Protein AF-A0A2K3LDW8-F1 (afdb_monomer_lite)

pLDDT: mean 94.79, std 2.57, range [76.94, 98.31]

InterPro domains:
  IPR006598 Glycosyl transferase CAP10 domain [PF05686] (1-187)
  IPR006598 Glycosyl transferase CAP10 domain [SM00672] (50-187)
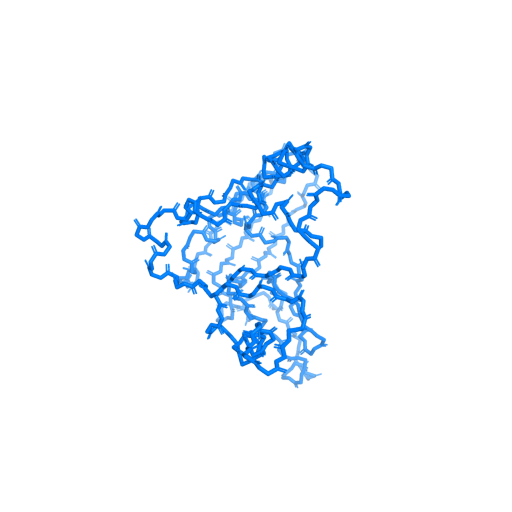  IPR051091 Protein O-Glucosyltransferase/Glycosyltransferase 90 [PTHR12203] (3-187)

Sequence (187 aa):
MVESGKNISQLRIVIKQGKTYVETYGDSFQTRDLFTVWGIVQLLRLYPGRVPDLELLFETGDKTVLDKQKFQAVTPPPIFSYCGQNNALDIVFPDWSFWGWAETGIKPWEKVLKDIQEGNKKIKWKDRVPYAFWKGNTHVSSTRYKLRMCNATDQHDWNARIYSLHWDKEIEQGFKNTKLEDQCTHR

Secondary structure (DSSP, 8-state):
--GGGTTT-SEEEEEETTEEEEEE-S--STTHHHHHHHHHHHHHHHSTTTSPSEEEEEE-SSS---BGGGGSSSPPP-EEES---TTB--EE---GGGT-BGGGTBPPHHHHHHHHHHHHHSS-GGGSBSSEEEEEETTS-HHHHHHGGGB--SS---SEEEEEE-HHHHHHHTTTT--GGG-TTB-

Structure (mmCIF, N/CA/C/O backbone):
data_AF-A0A2K3LDW8-F1
#
_entry.id   AF-A0A2K3LDW8-F1
#
loop_
_atom_site.group_PDB
_atom_site.id
_atom_site.type_symbol
_atom_site.label_atom_id
_atom_site.label_alt_id
_atom_site.label_comp_id
_atom_site.label_asym_id
_atom_site.label_entity_id
_atom_site.label_seq_id
_atom_site.pdbx_PDB_ins_code
_atom_site.Cartn_x
_atom_site.Cartn_y
_atom_site.Cartn_z
_atom_site.occupancy
_atom_site.B_iso_or_equiv
_atom_site.auth_seq_id
_atom_site.auth_comp_id
_atom_site.auth_asym_id
_atom_site.auth_atom_id
_atom_site.pdbx_PDB_model_num
ATOM 1 N N . MET A 1 1 ? -11.295 -5.029 26.029 1.00 76.94 1 MET A N 1
ATOM 2 C CA . MET A 1 1 ? -10.706 -5.616 24.807 1.00 76.94 1 MET A CA 1
ATOM 3 C C . MET A 1 1 ? -10.342 -4.541 23.795 1.00 76.94 1 MET A C 1
ATOM 5 O O . MET A 1 1 ? -9.203 -4.529 23.362 1.00 76.94 1 MET A O 1
ATOM 9 N N . VAL A 1 2 ? -11.249 -3.622 23.437 1.00 85.62 2 VAL A N 1
ATOM 10 C CA . VAL A 1 2 ? -10.887 -2.533 22.511 1.00 85.62 2 VAL A CA 1
ATOM 11 C C . VAL A 1 2 ? -10.011 -1.480 23.196 1.00 85.62 2 VAL A C 1
ATOM 13 O O . VAL A 1 2 ? -8.918 -1.205 22.727 1.00 85.62 2 VAL A O 1
ATOM 16 N N . GLU A 1 3 ? -10.379 -1.021 24.394 1.00 88.88 3 GLU A N 1
ATOM 17 C CA . GLU A 1 3 ? -9.581 -0.029 25.143 1.00 88.88 3 GLU A CA 1
ATOM 18 C C . GLU A 1 3 ? -8.113 -0.448 25.392 1.00 88.88 3 GLU A C 1
ATOM 20 O O . GLU A 1 3 ? -7.219 0.394 25.404 1.00 88.88 3 GLU A O 1
ATOM 25 N N . SER A 1 4 ? -7.817 -1.751 25.507 1.00 91.06 4 SER A N 1
ATOM 26 C CA . SER A 1 4 ? -6.435 -2.249 25.641 1.00 91.06 4 SER A CA 1
ATOM 27 C C . SER A 1 4 ? -5.582 -2.069 24.379 1.00 91.06 4 SER A C 1
ATOM 29 O O . SER A 1 4 ? -4.362 -2.172 24.454 1.00 91.06 4 SER A O 1
ATOM 31 N N . GLY A 1 5 ? -6.201 -1.807 23.226 1.00 93.31 5 GLY A N 1
ATOM 32 C CA . GLY A 1 5 ? -5.524 -1.533 21.960 1.00 93.31 5 GLY A CA 1
ATOM 33 C C . GLY A 1 5 ? -5.190 -0.059 21.725 1.00 93.31 5 GLY A C 1
ATOM 34 O O . GLY A 1 5 ? -4.514 0.243 20.743 1.00 93.31 5 GLY A O 1
ATOM 35 N N . LYS A 1 6 ? -5.609 0.862 22.608 1.00 94.31 6 LYS A N 1
ATOM 36 C CA . LYS A 1 6 ? -5.386 2.310 22.439 1.00 94.31 6 LYS A CA 1
ATOM 37 C C . LYS A 1 6 ? -3.907 2.675 22.281 1.00 94.31 6 LYS A C 1
ATOM 39 O O . LYS A 1 6 ? -3.565 3.454 21.408 1.00 94.31 6 LYS A O 1
ATOM 44 N N . ASN A 1 7 ? -3.025 2.055 23.064 1.00 92.88 7 ASN A N 1
ATOM 45 C CA . ASN A 1 7 ? -1.579 2.315 23.004 1.00 92.88 7 ASN A CA 1
ATOM 46 C C . ASN A 1 7 ? -0.856 1.567 21.864 1.00 92.88 7 ASN A C 1
ATOM 48 O O . ASN A 1 7 ? 0.366 1.638 21.770 1.00 92.88 7 ASN A O 1
ATOM 52 N N . ILE A 1 8 ? -1.586 0.788 21.062 1.00 94.00 8 ILE A N 1
ATOM 53 C CA . ILE A 1 8 ? -1.052 -0.069 19.990 1.00 94.00 8 ILE A CA 1
ATOM 54 C C . ILE A 1 8 ? -1.553 0.394 18.612 1.00 94.00 8 ILE A C 1
ATOM 56 O O . ILE A 1 8 ? -0.984 0.014 17.598 1.00 94.00 8 ILE A O 1
ATOM 60 N N . SER A 1 9 ? -2.613 1.202 18.576 1.00 96.00 9 SER A N 1
ATOM 61 C CA . SER A 1 9 ? -3.236 1.710 17.355 1.00 96.00 9 SER A CA 1
ATOM 62 C C . SER A 1 9 ? -3.012 3.208 17.212 1.00 96.00 9 SER A C 1
ATOM 64 O O . SER A 1 9 ? -2.842 3.923 18.197 1.00 96.00 9 SER A O 1
ATOM 66 N N . GLN A 1 10 ? -3.063 3.688 15.976 1.00 96.38 10 GLN A N 1
ATOM 67 C CA . GLN A 1 10 ? -2.973 5.110 15.646 1.00 96.38 10 GLN A CA 1
ATOM 68 C C . GLN A 1 10 ? -4.349 5.743 15.432 1.00 96.38 10 GLN A C 1
ATOM 70 O O . GLN A 1 10 ? -4.493 6.957 15.552 1.00 96.38 10 GLN A O 1
ATOM 75 N N . LEU A 1 11 ? -5.371 4.938 15.135 1.00 96.06 11 LEU A N 1
ATOM 76 C CA . LEU A 1 11 ? -6.679 5.429 14.717 1.00 96.06 11 LEU A CA 1
ATOM 77 C C . LEU A 1 11 ? -7.801 4.541 15.270 1.00 96.06 11 LEU A C 1
ATOM 79 O O . LEU A 1 11 ? -7.802 3.332 15.051 1.00 96.06 11 LEU A O 1
ATOM 83 N N . ARG A 1 12 ? -8.791 5.139 15.938 1.00 97.38 12 ARG A N 1
ATOM 84 C CA . ARG A 1 12 ? -10.053 4.490 16.322 1.00 97.38 12 ARG A CA 1
ATOM 85 C C . ARG A 1 12 ? -11.176 5.003 15.438 1.00 97.38 12 ARG A C 1
ATOM 87 O O . ARG A 1 12 ? -11.377 6.208 15.307 1.00 97.38 12 ARG A O 1
ATOM 94 N N . ILE A 1 13 ? -11.935 4.079 14.864 1.00 97.56 13 ILE A N 1
ATOM 95 C CA . ILE A 1 13 ? -13.119 4.369 14.060 1.00 97.56 13 ILE A CA 1
ATOM 96 C C . ILE A 1 13 ? -14.327 3.714 14.722 1.00 97.56 13 ILE A C 1
ATOM 98 O O . ILE A 1 13 ? -14.351 2.504 14.927 1.00 97.56 13 ILE A O 1
ATOM 102 N N . VAL A 1 14 ? -15.351 4.510 15.015 1.00 97.88 14 VAL A N 1
ATOM 103 C CA . VAL A 1 14 ? -16.644 4.031 15.511 1.00 97.88 14 VAL A CA 1
ATOM 104 C C . VAL A 1 14 ? -17.687 4.270 14.432 1.00 97.88 14 VAL A C 1
ATOM 106 O O . VAL A 1 14 ? -17.861 5.395 13.969 1.00 97.88 14 VAL A O 1
ATOM 109 N N . ILE A 1 15 ? -18.410 3.226 14.048 1.00 98.12 15 ILE A N 1
ATOM 110 C CA . ILE A 1 15 ? -19.611 3.334 13.226 1.00 98.12 15 ILE A CA 1
ATOM 111 C C . ILE A 1 15 ? -20.804 3.130 14.147 1.00 98.12 15 ILE A C 1
ATOM 113 O O . ILE A 1 15 ? -20.902 2.111 14.826 1.00 98.12 15 ILE A O 1
ATOM 117 N N . LYS A 1 16 ? -21.709 4.106 14.174 1.00 97.81 16 LYS A N 1
ATOM 118 C CA . LYS A 1 16 ? -22.936 4.045 14.967 1.00 97.81 16 LYS A CA 1
ATOM 119 C C . LYS A 1 16 ? -24.094 4.615 14.170 1.00 97.81 16 LYS A C 1
ATOM 121 O O . LYS A 1 16 ? -24.039 5.769 13.744 1.00 97.81 16 LYS A O 1
ATOM 126 N N . GLN A 1 17 ? -25.132 3.813 13.958 1.00 96.06 17 GLN A N 1
ATOM 127 C CA . GLN A 1 17 ? -26.330 4.177 13.198 1.00 96.06 17 GLN A CA 1
ATOM 128 C C . GLN A 1 17 ? -25.987 4.767 11.817 1.00 96.06 17 GLN A C 1
ATOM 130 O O . GLN A 1 17 ? -26.522 5.797 11.404 1.00 96.06 17 GLN A O 1
ATOM 135 N N . GLY A 1 18 ? -25.034 4.139 11.119 1.00 95.44 18 GLY A N 1
ATOM 136 C CA . GLY A 1 18 ? -24.580 4.564 9.791 1.00 95.44 18 GLY A CA 1
ATOM 137 C C . GLY A 1 18 ? -23.738 5.847 9.760 1.00 95.44 18 GLY A C 1
ATOM 138 O O . GLY A 1 18 ? -23.483 6.370 8.677 1.00 95.44 18 GLY A O 1
ATOM 139 N N . LYS A 1 19 ? -23.301 6.365 10.915 1.00 96.50 19 LYS A N 1
ATOM 140 C CA . LYS A 1 19 ? -22.390 7.514 11.018 1.00 96.50 19 LYS A CA 1
ATOM 141 C C . LYS A 1 19 ? -21.016 7.066 11.500 1.00 96.50 19 LYS A C 1
ATOM 143 O O . LYS A 1 19 ? -20.930 6.285 12.444 1.00 96.50 19 LYS A O 1
ATOM 148 N N . THR A 1 20 ? -19.967 7.597 10.879 1.00 97.00 20 THR A N 1
ATOM 149 C CA . THR A 1 20 ? -18.574 7.356 11.277 1.00 97.00 20 THR A CA 1
ATOM 150 C C . THR A 1 20 ? -18.080 8.455 12.207 1.00 97.00 20 THR A C 1
ATOM 152 O O 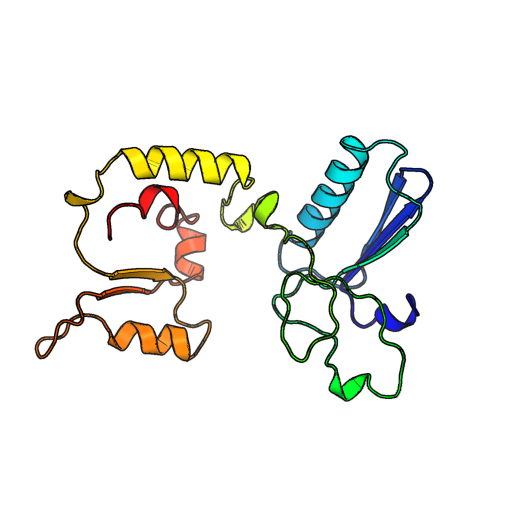. THR A 1 20 ? -18.247 9.638 11.915 1.00 97.00 20 THR A O 1
ATOM 155 N N . TYR A 1 21 ? -17.413 8.055 13.281 1.00 97.94 21 TYR A N 1
ATOM 156 C CA . TYR A 1 21 ? -16.686 8.905 14.213 1.00 97.94 21 TYR A CA 1
ATOM 157 C C . TYR A 1 21 ? -15.239 8.430 14.254 1.00 97.94 21 TYR A C 1
ATOM 159 O O . TYR A 1 21 ? -14.982 7.227 14.184 1.00 97.94 21 TYR A O 1
ATOM 167 N N . VAL A 1 22 ? -14.303 9.367 14.338 1.00 97.56 22 VAL A N 1
ATOM 168 C CA . VAL A 1 22 ? -12.871 9.082 14.254 1.00 97.56 22 VAL A CA 1
ATOM 169 C C . VAL A 1 22 ? -12.168 9.752 15.424 1.00 97.56 22 VAL A C 1
ATOM 171 O O . VAL A 1 22 ? -12.403 10.929 15.691 1.00 97.56 22 VAL A O 1
ATOM 174 N N . GLU A 1 23 ? -11.315 9.001 16.109 1.00 96.88 23 GLU A N 1
ATOM 175 C CA . GLU A 1 23 ? -10.409 9.495 17.142 1.00 96.88 23 GLU A CA 1
ATOM 176 C C . GLU A 1 23 ? -8.980 9.080 16.770 1.00 96.88 23 GLU A C 1
ATOM 178 O O . GLU A 1 23 ? -8.720 7.910 16.482 1.00 96.88 23 GLU A O 1
ATOM 183 N N . THR A 1 24 ? -8.054 10.037 16.755 1.00 96.25 24 THR A N 1
ATOM 184 C CA . THR A 1 24 ? -6.642 9.796 16.433 1.00 96.25 24 THR A CA 1
ATOM 185 C C . THR A 1 24 ? -5.845 9.601 17.721 1.00 96.25 24 THR A C 1
ATOM 187 O O . THR A 1 24 ? -5.913 10.429 18.630 1.00 96.25 24 THR A O 1
ATOM 190 N N . TYR A 1 25 ? -5.088 8.508 17.800 1.00 95.25 25 TYR A N 1
ATOM 191 C CA . TYR A 1 25 ? -4.234 8.143 18.938 1.00 95.25 25 TYR A CA 1
ATOM 192 C C . TYR A 1 25 ? -2.753 8.413 18.707 1.00 95.25 25 TYR A C 1
ATOM 194 O O . TYR A 1 25 ? -2.017 8.618 19.670 1.00 95.25 25 TYR A O 1
ATOM 202 N N . GLY A 1 26 ? -2.324 8.462 17.451 1.00 93.50 26 GLY A N 1
ATOM 203 C CA . GLY A 1 26 ? -0.960 8.800 17.080 1.00 93.50 26 GLY A CA 1
ATOM 204 C C . GLY A 1 26 ? -0.871 9.202 15.618 1.00 93.50 26 GLY A C 1
ATOM 205 O O . GLY A 1 26 ? -1.812 9.000 14.849 1.00 93.50 26 GLY A O 1
ATOM 206 N N . ASP A 1 27 ? 0.270 9.768 15.242 1.00 94.12 27 ASP A N 1
ATOM 207 C CA . ASP A 1 27 ? 0.495 10.234 13.879 1.00 94.12 27 ASP A CA 1
ATOM 208 C C . ASP A 1 27 ? 0.584 9.057 12.910 1.00 94.12 27 ASP A C 1
ATOM 210 O O . ASP A 1 27 ? 1.324 8.098 13.147 1.00 94.12 27 ASP A O 1
ATOM 214 N N . SER A 1 28 ? -0.141 9.154 11.798 1.00 94.62 28 SER A N 1
ATOM 215 C CA . SER A 1 28 ? 0.001 8.248 10.665 1.00 94.62 28 SER A CA 1
ATOM 216 C C . SER A 1 28 ? 1.173 8.671 9.783 1.00 94.62 28 SER A C 1
ATOM 218 O O . SER A 1 28 ? 1.520 9.851 9.687 1.00 94.62 28 SER A O 1
ATOM 220 N N . PHE A 1 29 ? 1.797 7.709 9.102 1.00 93.81 29 PHE A N 1
ATOM 221 C CA . PHE A 1 29 ? 2.754 8.059 8.062 1.00 93.81 29 PHE A CA 1
ATOM 222 C C . PHE A 1 29 ? 1.994 8.672 6.889 1.00 93.81 29 PHE A C 1
ATOM 224 O O . PHE A 1 29 ? 1.275 7.953 6.202 1.00 93.81 29 PHE A O 1
ATOM 231 N N . GLN A 1 30 ? 2.202 9.965 6.620 1.00 94.12 30 GLN A N 1
ATOM 232 C CA . GLN A 1 30 ? 1.518 10.662 5.523 1.00 94.12 30 GLN A CA 1
ATOM 233 C C . GLN A 1 30 ? -0.020 10.544 5.658 1.00 94.12 30 GLN A C 1
ATOM 235 O O . GLN A 1 30 ? -0.530 10.418 6.765 1.00 94.12 30 GLN A O 1
ATOM 240 N N . THR A 1 31 ? -0.779 10.605 4.563 1.00 94.50 31 THR A N 1
ATOM 241 C CA . THR A 1 31 ? -2.258 10.595 4.581 1.00 94.50 31 THR A CA 1
ATOM 242 C C . THR A 1 31 ? -2.904 9.199 4.625 1.00 94.50 31 THR A C 1
ATOM 244 O O . THR A 1 31 ? -4.043 9.017 4.181 1.00 94.50 31 THR A O 1
ATOM 247 N N . ARG A 1 32 ? -2.211 8.173 5.133 1.00 95.56 32 ARG A N 1
ATOM 248 C CA . ARG A 1 32 ? -2.721 6.784 5.118 1.00 95.56 32 ARG A CA 1
ATOM 249 C C . ARG A 1 32 ? -3.983 6.607 5.963 1.00 95.56 32 ARG A C 1
ATOM 251 O O . ARG A 1 32 ? -4.927 5.928 5.543 1.00 95.56 32 ARG A O 1
ATOM 258 N N . ASP A 1 33 ? -4.023 7.241 7.127 1.00 94.88 33 ASP A N 1
ATOM 259 C CA . ASP A 1 33 ? -5.198 7.301 7.995 1.00 94.88 33 ASP A CA 1
ATOM 260 C C . ASP A 1 33 ? -6.400 7.943 7.288 1.00 94.88 33 ASP A C 1
ATOM 262 O O . ASP A 1 33 ? -7.487 7.364 7.270 1.00 94.88 33 ASP A O 1
ATOM 266 N N . LEU A 1 34 ? -6.199 9.078 6.614 1.00 95.31 34 LEU A N 1
ATOM 267 C CA . LEU A 1 34 ? -7.235 9.786 5.869 1.00 95.31 34 LEU A CA 1
ATOM 268 C C . LEU A 1 34 ? -7.852 8.895 4.787 1.00 95.31 34 LEU A C 1
ATOM 270 O O . LEU A 1 34 ? -9.077 8.812 4.670 1.00 95.31 34 LEU A O 1
ATOM 274 N N . PHE A 1 35 ? -7.023 8.196 4.012 1.00 95.62 35 PHE A N 1
ATOM 275 C CA . PHE A 1 35 ? -7.505 7.263 2.994 1.00 95.62 35 PHE A CA 1
ATOM 276 C C . PHE A 1 35 ? -8.172 6.022 3.606 1.00 95.62 35 PHE A C 1
ATOM 278 O O . PHE A 1 35 ? -9.139 5.510 3.044 1.00 95.62 35 PHE A O 1
ATOM 285 N N . THR A 1 36 ? -7.753 5.578 4.789 1.00 95.56 36 THR A N 1
ATOM 286 C CA . THR A 1 36 ? -8.442 4.498 5.520 1.00 95.56 36 THR A CA 1
ATOM 287 C C . THR A 1 36 ? -9.847 4.919 5.927 1.00 95.56 36 THR A C 1
ATOM 289 O O . THR A 1 36 ? -10.818 4.217 5.632 1.00 95.56 36 THR A O 1
ATOM 292 N N . VAL A 1 37 ? -9.984 6.113 6.513 1.00 95.88 37 VAL A N 1
ATOM 293 C CA . VAL A 1 37 ? -11.288 6.709 6.834 1.00 95.88 37 VAL A CA 1
ATOM 294 C C . VAL A 1 37 ? -12.127 6.869 5.567 1.00 95.88 37 VAL A C 1
ATOM 296 O O . VAL A 1 37 ? -13.309 6.521 5.568 1.00 95.88 37 VAL A O 1
ATOM 299 N N . TRP A 1 38 ? -11.528 7.331 4.465 1.00 95.19 38 TRP A N 1
ATOM 300 C CA . TRP A 1 38 ? -12.217 7.448 3.182 1.00 95.19 38 TRP A CA 1
ATOM 301 C C . TRP A 1 38 ? -12.795 6.110 2.719 1.00 95.19 38 TRP A C 1
ATOM 303 O O . TRP A 1 38 ? -13.954 6.063 2.309 1.00 95.19 38 TRP A O 1
ATOM 313 N N . GLY A 1 39 ? -12.046 5.016 2.859 1.00 94.44 39 GLY A N 1
ATOM 314 C CA . GLY A 1 39 ? -12.528 3.672 2.553 1.00 94.44 39 GLY A CA 1
ATOM 315 C C . GLY A 1 39 ? -13.741 3.250 3.367 1.00 94.44 39 GLY A C 1
ATOM 316 O O . GLY A 1 39 ? -14.715 2.746 2.806 1.00 94.44 39 GLY A O 1
ATOM 317 N N . ILE A 1 40 ? -13.727 3.524 4.671 1.00 95.94 40 ILE A N 1
ATOM 318 C CA . ILE A 1 40 ? -14.879 3.263 5.541 1.00 95.94 40 ILE A CA 1
ATOM 319 C C . ILE A 1 40 ? -16.086 4.112 5.124 1.00 95.94 40 ILE A C 1
ATOM 321 O O . ILE A 1 40 ? -17.207 3.608 5.052 1.00 95.94 40 ILE A O 1
ATOM 325 N N . VAL A 1 41 ? -15.879 5.384 4.781 1.00 95.69 41 VAL A N 1
ATOM 326 C CA . VAL A 1 41 ? -16.959 6.254 4.289 1.00 95.69 41 VAL A CA 1
ATOM 327 C C . VAL A 1 41 ? -17.529 5.743 2.961 1.00 95.69 41 VAL A C 1
ATOM 329 O O . VAL A 1 41 ? -18.747 5.767 2.778 1.00 95.69 41 VAL A O 1
ATOM 332 N N . GLN A 1 42 ? -16.693 5.244 2.044 1.00 94.56 42 GLN A N 1
ATOM 333 C CA . GLN A 1 42 ? -17.170 4.614 0.807 1.00 94.56 42 GLN A CA 1
ATOM 334 C C . GLN A 1 42 ? -17.996 3.358 1.099 1.00 94.56 42 GLN A C 1
ATOM 336 O O . GLN A 1 42 ? -19.079 3.205 0.534 1.00 94.56 42 GLN A O 1
ATOM 341 N N . LEU A 1 43 ? -17.542 2.500 2.020 1.00 95.25 43 LEU A N 1
ATOM 342 C CA . LEU A 1 43 ? -18.279 1.306 2.440 1.00 95.25 43 LEU A CA 1
ATOM 343 C C . LEU A 1 43 ? -19.688 1.663 2.941 1.00 95.25 43 LEU A C 1
ATOM 345 O O . LEU A 1 43 ? -20.668 1.062 2.500 1.00 95.25 43 LEU A O 1
ATOM 349 N N . LEU A 1 44 ? -19.807 2.678 3.802 1.00 96.62 44 LEU A N 1
ATOM 350 C CA . LEU A 1 44 ? -21.102 3.138 4.315 1.00 96.62 44 LEU A CA 1
ATOM 351 C C . LEU A 1 44 ? -22.018 3.709 3.228 1.00 96.62 44 LEU A C 1
ATOM 353 O O . LEU A 1 44 ? -23.232 3.518 3.287 1.00 96.62 44 LEU A O 1
ATOM 357 N N . ARG A 1 45 ? -21.452 4.395 2.229 1.00 96.25 45 ARG A N 1
ATOM 358 C CA . ARG A 1 45 ? -22.208 4.941 1.091 1.00 96.25 45 ARG A CA 1
ATOM 359 C C . ARG A 1 45 ? -22.708 3.855 0.144 1.00 96.25 45 ARG A C 1
ATOM 361 O O . ARG A 1 45 ? -23.815 3.974 -0.369 1.00 96.25 45 ARG A O 1
ATOM 368 N N . LEU A 1 46 ? -21.903 2.820 -0.090 1.00 96.31 46 LEU A N 1
ATOM 369 C CA . LEU A 1 46 ? -22.262 1.698 -0.960 1.00 96.31 46 LEU A CA 1
ATOM 370 C C . LEU A 1 46 ? -23.295 0.769 -0.312 1.00 96.31 46 LEU A C 1
ATOM 372 O O . LEU A 1 46 ? -24.125 0.190 -1.011 1.00 96.31 46 LEU A O 1
ATOM 376 N N . TYR A 1 47 ? -23.270 0.647 1.017 1.00 96.81 47 TYR A N 1
ATOM 377 C CA . TYR A 1 47 ? -24.124 -0.275 1.767 1.00 96.81 47 TYR A CA 1
ATOM 378 C C . TYR A 1 47 ? -24.897 0.424 2.902 1.00 96.81 47 TYR A C 1
ATOM 380 O O . TYR A 1 47 ? -24.753 0.054 4.075 1.00 96.81 47 TYR A O 1
ATOM 388 N N . PRO A 1 48 ? -25.751 1.416 2.585 1.00 96.25 48 PRO A N 1
ATOM 389 C CA . PRO A 1 48 ? -26.463 2.192 3.594 1.00 96.25 48 PRO A CA 1
ATOM 390 C C . PRO A 1 48 ? -27.382 1.293 4.432 1.00 96.25 48 PRO A C 1
ATOM 392 O O . PRO A 1 48 ? -28.146 0.488 3.899 1.00 96.25 48 PRO A O 1
ATOM 395 N N . GLY A 1 49 ? -27.283 1.412 5.759 1.00 95.31 49 GLY A N 1
ATOM 396 C CA . GLY A 1 49 ? -28.075 0.634 6.721 1.00 95.31 49 GLY A CA 1
ATOM 397 C C . GLY A 1 49 ? -27.705 -0.850 6.837 1.00 95.31 49 GLY A C 1
ATOM 398 O O . GLY A 1 49 ? -28.329 -1.558 7.620 1.00 95.31 49 GLY A O 1
ATOM 399 N N . ARG A 1 50 ? -26.708 -1.334 6.081 1.00 97.19 50 ARG A N 1
ATOM 400 C CA . ARG A 1 50 ? -26.261 -2.740 6.124 1.00 97.19 50 ARG A CA 1
ATOM 401 C C . ARG A 1 50 ? -24.981 -2.951 6.926 1.00 97.19 50 ARG A C 1
ATOM 403 O O . ARG A 1 50 ? -24.685 -4.082 7.296 1.00 97.19 50 ARG A O 1
ATOM 410 N N . VAL A 1 51 ? -24.216 -1.889 7.165 1.00 96.94 51 VAL A N 1
ATOM 411 C CA . VAL A 1 51 ? -23.020 -1.944 8.008 1.00 96.94 51 VAL A CA 1
ATOM 412 C C . VAL A 1 51 ? -23.456 -1.807 9.469 1.00 96.94 51 VAL A C 1
ATOM 414 O O . VAL A 1 51 ? -24.103 -0.807 9.792 1.00 96.94 51 VAL A O 1
ATOM 417 N N . PRO A 1 52 ? -23.167 -2.797 10.332 1.00 97.44 52 PRO A N 1
ATOM 418 C CA . PRO A 1 52 ? -23.593 -2.764 11.724 1.00 97.44 52 PRO A CA 1
ATOM 419 C C . PRO A 1 52 ? -22.825 -1.713 12.527 1.00 97.44 52 PRO A C 1
ATOM 421 O O . PRO A 1 52 ? -21.787 -1.207 12.095 1.00 97.44 52 PRO A O 1
ATOM 424 N N . ASP A 1 53 ? -23.326 -1.432 13.727 1.00 97.75 53 ASP A N 1
ATOM 425 C CA . ASP A 1 53 ? -22.588 -0.653 14.713 1.00 97.75 53 ASP A CA 1
ATOM 426 C C . ASP A 1 53 ? -21.328 -1.425 15.116 1.00 97.75 53 ASP A C 1
ATOM 428 O O . ASP A 1 53 ? -21.395 -2.593 15.510 1.00 97.75 53 ASP A O 1
ATOM 432 N N . LEU A 1 54 ? -20.171 -0.788 14.968 1.00 95.44 54 LEU A N 1
ATOM 433 C CA . LEU A 1 54 ? -18.877 -1.430 15.155 1.00 95.44 54 LEU A CA 1
ATOM 434 C C . LEU A 1 54 ? -17.816 -0.426 15.589 1.00 95.44 54 LEU A C 1
ATOM 436 O O . LEU A 1 54 ? -17.915 0.774 15.337 1.00 95.44 54 LEU A O 1
ATOM 440 N N . GLU A 1 55 ? -16.784 -0.947 16.235 1.00 95.94 55 GLU A N 1
ATOM 441 C CA . GLU A 1 55 ? -15.629 -0.188 16.677 1.00 95.94 55 GLU A CA 1
ATOM 442 C C . GLU A 1 55 ? -14.360 -0.882 16.186 1.00 95.94 55 GLU A C 1
ATOM 444 O O . GLU A 1 55 ? -14.184 -2.085 16.383 1.00 95.94 55 GLU A O 1
ATOM 449 N N . LEU A 1 56 ? -13.502 -0.119 15.515 1.00 96.69 56 LEU A N 1
ATOM 450 C CA . LEU A 1 56 ? -12.309 -0.599 14.831 1.00 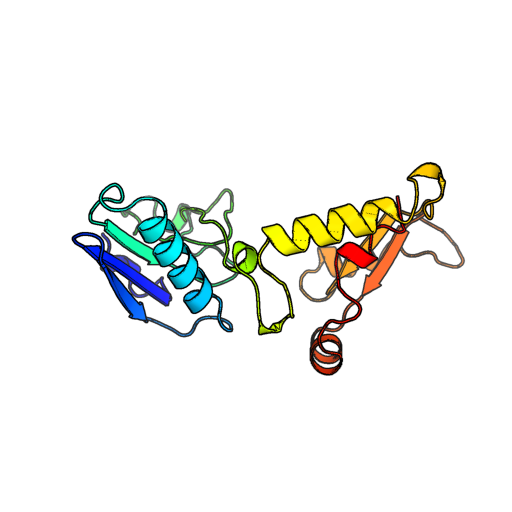96.69 56 LEU A CA 1
ATOM 451 C C . LEU A 1 56 ? -11.101 0.187 15.315 1.00 96.69 56 LEU A C 1
ATOM 453 O O . LEU A 1 56 ? -11.150 1.414 15.414 1.00 96.69 56 LEU A O 1
ATOM 457 N N . LEU A 1 57 ? -10.006 -0.520 15.552 1.00 97.75 57 LEU A N 1
ATOM 458 C CA . LEU A 1 57 ? -8.706 0.071 15.827 1.00 97.75 57 LEU A CA 1
ATOM 459 C C . LEU A 1 57 ? -7.782 -0.228 14.663 1.00 97.75 57 LEU A C 1
ATOM 461 O O . LEU A 1 57 ? -7.669 -1.382 14.266 1.00 97.75 57 LEU A O 1
ATOM 465 N N . PHE A 1 58 ? -7.117 0.791 14.141 1.00 97.56 58 PHE A N 1
ATOM 466 C CA . PHE A 1 58 ? -6.203 0.673 13.020 1.00 97.56 58 PHE A CA 1
ATOM 467 C C . PHE A 1 58 ? -4.783 1.020 13.440 1.00 97.56 58 PHE A C 1
ATOM 469 O O . PHE A 1 58 ? -4.538 2.046 14.082 1.00 97.56 58 PHE A O 1
ATOM 476 N N . GLU A 1 59 ? -3.855 0.175 13.016 1.00 96.94 59 GLU A N 1
ATOM 477 C CA . GLU A 1 59 ? -2.448 0.512 12.907 1.00 96.94 59 GLU A CA 1
ATOM 478 C C . GLU A 1 59 ? -2.118 0.803 11.442 1.00 96.94 59 GLU A C 1
ATOM 480 O O . GLU A 1 59 ? -2.399 -0.004 10.552 1.00 96.94 59 GLU A O 1
ATOM 485 N N . THR A 1 60 ? -1.550 1.984 11.187 1.00 96.00 60 THR A N 1
ATOM 486 C CA . THR A 1 60 ? -1.342 2.498 9.824 1.00 96.00 60 THR A CA 1
ATOM 487 C C . THR A 1 60 ? 0.111 2.387 9.332 1.00 96.00 60 THR A C 1
ATOM 489 O O . THR A 1 60 ? 0.472 2.851 8.241 1.00 96.00 60 THR A O 1
ATOM 492 N N . GLY A 1 61 ? 0.971 1.749 10.127 1.00 94.19 61 GLY A N 1
ATOM 493 C CA . GLY A 1 61 ? 2.337 1.406 9.766 1.00 94.19 61 GLY A CA 1
ATOM 494 C C . GLY A 1 61 ? 2.468 0.211 8.815 1.00 94.19 61 GLY A C 1
ATOM 495 O O . GLY A 1 61 ? 1.519 -0.497 8.482 1.00 94.19 61 GLY A O 1
ATOM 496 N N . ASP A 1 62 ? 3.707 -0.027 8.378 1.00 92.31 62 ASP A N 1
ATOM 497 C CA . ASP A 1 62 ? 4.047 -1.125 7.459 1.00 92.31 62 ASP A CA 1
ATOM 498 C C . ASP A 1 62 ? 4.160 -2.491 8.164 1.00 92.31 62 ASP A C 1
ATOM 500 O O . ASP A 1 62 ? 4.153 -3.535 7.508 1.00 92.31 62 ASP A O 1
ATOM 504 N N . LYS A 1 63 ? 4.346 -2.503 9.490 1.00 93.44 63 LYS A N 1
ATOM 505 C CA . LYS A 1 63 ? 4.621 -3.711 10.280 1.00 93.44 63 LYS A CA 1
ATOM 506 C C . LYS A 1 63 ? 3.421 -4.061 11.148 1.00 93.44 63 LYS A C 1
ATOM 508 O O . LYS A 1 63 ? 2.795 -3.184 11.721 1.00 93.44 63 LYS A O 1
ATOM 513 N N . THR A 1 64 ? 3.176 -5.355 11.310 1.00 95.81 64 THR A N 1
ATOM 514 C CA . THR A 1 64 ? 2.204 -5.871 12.282 1.00 95.81 64 THR A CA 1
ATOM 515 C C . THR A 1 64 ? 2.625 -5.572 13.718 1.00 95.81 64 THR A C 1
ATOM 517 O O . THR A 1 64 ? 3.824 -5.612 14.021 1.00 95.81 64 THR A O 1
ATOM 520 N N . VAL A 1 65 ? 1.653 -5.387 14.608 1.00 95.50 65 VAL A N 1
ATOM 521 C CA . VAL A 1 65 ? 1.881 -4.974 16.003 1.00 95.50 65 VAL A CA 1
ATOM 522 C C . VAL A 1 65 ? 1.518 -6.035 17.046 1.00 95.50 65 VAL A C 1
ATOM 524 O O . VAL A 1 65 ? 1.985 -5.946 18.184 1.00 95.50 65 VAL A O 1
ATOM 527 N N . LEU A 1 66 ? 0.767 -7.082 16.685 1.00 95.50 66 LEU A N 1
ATOM 528 C CA . LEU A 1 66 ? 0.326 -8.122 17.621 1.00 95.50 66 LEU A CA 1
ATOM 529 C C . LEU A 1 66 ? 1.071 -9.449 17.428 1.00 95.50 66 LEU A C 1
ATOM 531 O O . LEU A 1 66 ? 0.585 -10.357 16.761 1.00 95.50 66 LEU A O 1
ATOM 535 N N . ASP A 1 67 ? 2.242 -9.603 18.049 1.00 95.06 67 ASP A N 1
ATOM 536 C CA . ASP A 1 67 ? 2.999 -10.868 18.027 1.00 95.06 67 ASP A CA 1
ATOM 537 C C . ASP A 1 67 ? 2.274 -11.989 18.794 1.00 95.06 67 ASP A C 1
ATOM 539 O O . ASP A 1 67 ? 2.036 -11.869 19.999 1.00 95.06 67 ASP A O 1
ATOM 543 N N . LYS A 1 68 ? 1.997 -13.117 18.125 1.00 95.31 68 LYS A N 1
ATOM 544 C CA . LYS A 1 68 ? 1.332 -14.293 18.716 1.00 95.31 68 LYS A CA 1
ATOM 545 C C . LYS A 1 68 ? 1.958 -14.749 20.031 1.00 95.31 68 LYS A C 1
ATOM 547 O O . LYS A 1 68 ? 1.228 -15.137 20.938 1.00 95.31 68 LYS A O 1
ATOM 552 N N . GLN A 1 69 ? 3.284 -14.702 20.154 1.00 94.12 69 GLN A N 1
ATOM 553 C CA . GLN A 1 69 ? 3.986 -15.166 21.353 1.00 94.12 69 GLN A CA 1
ATOM 554 C C . GLN A 1 69 ? 3.687 -14.288 22.572 1.00 94.12 69 GLN A C 1
ATOM 556 O O . GLN A 1 69 ? 3.579 -14.794 23.686 1.00 94.12 69 GLN A O 1
ATOM 561 N N . LYS A 1 70 ? 3.490 -12.981 22.366 1.00 91.75 70 LYS A N 1
ATOM 562 C CA . LYS A 1 70 ? 3.200 -12.028 23.449 1.00 91.75 70 LYS A CA 1
ATOM 563 C C . LYS A 1 70 ? 1.757 -12.114 23.952 1.00 91.75 70 LYS A C 1
ATOM 565 O O . LYS A 1 70 ? 1.483 -11.682 25.066 1.00 91.75 70 LYS A O 1
ATOM 570 N N . PHE A 1 71 ? 0.854 -12.687 23.157 1.00 90.38 71 PHE A N 1
ATOM 571 C CA . PHE A 1 71 ? -0.582 -12.772 23.446 1.00 90.38 71 PHE A CA 1
ATOM 572 C C . PHE A 1 71 ? -1.071 -14.211 23.698 1.00 90.38 71 PHE A C 1
ATOM 574 O O . PHE A 1 71 ? -2.256 -14.495 23.569 1.00 90.38 71 PHE A O 1
ATOM 581 N N . GLN A 1 72 ? -0.191 -15.143 24.087 1.00 88.88 72 GLN A N 1
ATOM 582 C CA . GLN A 1 72 ? -0.594 -16.532 24.376 1.00 88.88 72 GLN A CA 1
ATOM 583 C C . GLN A 1 72 ? -1.512 -16.661 25.602 1.00 88.88 72 GLN A C 1
ATOM 585 O O . GLN A 1 72 ? -2.398 -17.511 25.621 1.00 88.88 72 GLN A O 1
ATOM 590 N N . ALA A 1 73 ? -1.297 -15.828 26.623 1.00 89.31 73 ALA A N 1
ATOM 591 C CA . ALA A 1 73 ? -2.017 -15.883 27.899 1.00 89.31 73 ALA A CA 1
ATOM 592 C C . ALA A 1 73 ? -2.995 -14.712 28.107 1.00 89.31 73 ALA A C 1
ATOM 594 O O . ALA A 1 73 ? -3.641 -14.622 29.148 1.00 89.31 73 ALA A O 1
ATOM 595 N N . VAL A 1 74 ? -3.088 -13.793 27.141 1.00 89.81 74 VAL A N 1
ATOM 596 C CA . VAL A 1 74 ? -3.903 -12.576 27.235 1.00 89.81 74 VAL A CA 1
ATOM 597 C C . VAL A 1 74 ? -4.672 -12.402 25.938 1.00 89.81 74 VAL A C 1
ATOM 599 O O . VAL A 1 74 ? -4.109 -12.549 24.858 1.00 89.81 74 VAL A O 1
ATOM 602 N N . THR A 1 75 ? -5.954 -12.055 26.029 1.00 91.25 75 THR A N 1
ATOM 603 C CA . THR A 1 75 ? -6.769 -11.793 24.842 1.00 91.25 75 THR A CA 1
ATOM 604 C C . THR A 1 75 ? -6.253 -10.553 24.099 1.00 91.25 75 THR A C 1
ATOM 606 O O . THR A 1 75 ? -6.227 -9.470 24.692 1.00 91.25 75 THR A O 1
ATOM 609 N N . PRO A 1 76 ? -5.853 -10.673 22.820 1.00 93.50 76 PRO A N 1
ATOM 610 C CA . PRO A 1 76 ? -5.363 -9.539 22.047 1.00 93.50 76 PRO A CA 1
ATOM 611 C C . PRO A 1 76 ? -6.496 -8.541 21.745 1.00 93.50 76 PRO A C 1
ATOM 613 O O . PRO A 1 76 ? -7.653 -8.949 21.589 1.00 93.50 76 PRO A O 1
ATOM 616 N N . PRO A 1 77 ? -6.198 -7.235 21.630 1.00 94.94 77 PRO A N 1
ATOM 617 C CA . PRO A 1 77 ? -7.142 -6.281 21.058 1.00 94.94 77 PRO A CA 1
ATOM 618 C C . PRO A 1 77 ? -7.341 -6.548 19.550 1.00 94.94 77 PRO A C 1
ATOM 620 O O . PRO A 1 77 ? -6.411 -7.012 18.891 1.00 94.94 77 PRO A O 1
ATOM 623 N N . PRO A 1 78 ? -8.518 -6.245 18.972 1.00 94.81 78 PRO A N 1
ATOM 624 C CA . PRO A 1 78 ? -8.770 -6.419 17.542 1.00 94.81 78 PRO A CA 1
ATOM 625 C C . PRO A 1 78 ? -8.156 -5.259 16.742 1.00 94.81 78 PRO A C 1
ATOM 627 O O . PRO A 1 78 ? -8.831 -4.271 16.454 1.00 94.81 78 PRO A O 1
ATOM 630 N N . ILE A 1 79 ? -6.864 -5.357 16.423 1.00 97.19 79 ILE A N 1
ATOM 631 C CA . ILE A 1 79 ? -6.156 -4.345 15.627 1.00 97.19 79 ILE A CA 1
ATOM 632 C C . ILE A 1 79 ? -6.201 -4.718 14.147 1.00 97.19 79 ILE A C 1
ATOM 634 O O . ILE A 1 79 ? -5.833 -5.832 13.772 1.00 97.19 79 ILE A O 1
ATOM 638 N N . PHE A 1 80 ? -6.640 -3.775 13.322 1.00 97.50 80 PHE A N 1
ATOM 639 C CA . PHE A 1 80 ? -6.612 -3.848 11.872 1.00 97.50 80 PHE A CA 1
ATOM 640 C C . PHE A 1 80 ? -5.317 -3.235 11.348 1.00 97.50 80 PHE A C 1
ATOM 642 O O . PHE A 1 80 ? -4.967 -2.120 11.726 1.00 97.50 80 PHE A O 1
ATOM 649 N N . SER A 1 81 ? -4.645 -3.942 10.447 1.00 96.56 81 SER A N 1
ATOM 650 C CA . SER A 1 81 ? -3.362 -3.522 9.877 1.00 96.56 81 SER A CA 1
ATOM 651 C C . SER A 1 81 ? -3.333 -3.802 8.379 1.00 96.56 81 SER A C 1
ATOM 653 O O . SER A 1 81 ? -4.049 -4.667 7.873 1.00 96.56 81 SER A O 1
ATOM 655 N N . TYR A 1 82 ? -2.484 -3.087 7.649 1.00 95.88 82 TYR A N 1
ATOM 656 C CA . TYR A 1 82 ? -2.368 -3.253 6.195 1.00 95.88 82 TYR A CA 1
ATOM 657 C C . TYR A 1 82 ? -1.568 -4.492 5.785 1.00 95.88 82 TYR A C 1
ATOM 659 O O . TYR A 1 82 ? -1.792 -5.073 4.725 1.00 95.88 82 TYR A O 1
ATOM 667 N N . CYS A 1 83 ? -0.639 -4.911 6.642 1.00 94.12 83 CYS A N 1
ATOM 668 C CA . CYS A 1 83 ? 0.212 -6.072 6.429 1.00 94.12 83 CYS A CA 1
ATOM 669 C C . CYS A 1 83 ? -0.170 -7.203 7.385 1.00 94.12 83 CYS A C 1
ATOM 671 O O . CYS A 1 83 ? -0.614 -6.965 8.505 1.00 94.12 83 CYS A O 1
ATOM 673 N N . GLY A 1 84 ? 0.068 -8.442 6.956 1.00 93.62 84 GLY A N 1
ATOM 674 C CA . GLY A 1 84 ? -0.045 -9.636 7.789 1.00 93.62 84 GLY A CA 1
ATOM 675 C C . GLY A 1 84 ? 1.261 -10.426 7.799 1.00 93.62 84 GLY A C 1
ATOM 676 O O . GLY A 1 84 ? 2.045 -10.368 6.852 1.00 93.62 84 GLY A O 1
ATOM 677 N N . GLN A 1 85 ? 1.491 -11.192 8.863 1.00 94.12 85 GLN A N 1
ATOM 678 C CA . GLN A 1 85 ? 2.594 -12.152 8.943 1.00 94.12 85 GLN A CA 1
ATOM 679 C C . GLN A 1 85 ? 2.166 -13.400 9.720 1.00 94.12 85 GLN A C 1
ATOM 681 O O . GLN A 1 85 ? 1.293 -13.338 10.583 1.00 94.12 85 GLN A O 1
ATOM 686 N N . ASN A 1 86 ? 2.822 -14.536 9.465 1.00 95.38 86 ASN A N 1
ATOM 687 C CA . ASN A 1 86 ? 2.464 -15.822 10.082 1.00 95.38 86 ASN A CA 1
ATOM 688 C C . ASN A 1 86 ? 2.463 -15.786 11.619 1.00 95.38 86 ASN A C 1
ATOM 690 O O . ASN A 1 86 ? 1.662 -16.481 12.246 1.00 95.38 86 ASN A O 1
ATOM 694 N N . ASN A 1 87 ? 3.343 -14.981 12.223 1.00 95.81 87 ASN A N 1
ATOM 695 C CA . ASN A 1 87 ? 3.463 -14.840 13.673 1.00 95.81 87 ASN A CA 1
ATOM 696 C C . ASN A 1 87 ? 2.713 -13.617 14.245 1.00 95.81 87 ASN A C 1
ATOM 698 O O . ASN A 1 87 ? 3.000 -13.198 15.362 1.00 95.81 87 ASN A O 1
ATOM 702 N N . ALA A 1 88 ? 1.761 -13.037 13.505 1.00 96.69 88 ALA A N 1
ATOM 703 C CA . ALA A 1 88 ? 0.943 -11.918 13.974 1.00 96.69 88 ALA A CA 1
ATOM 704 C C . ALA A 1 88 ? -0.543 -12.270 14.104 1.00 96.69 88 ALA A C 1
ATOM 706 O O . ALA A 1 88 ? -1.030 -13.213 13.475 1.00 96.69 88 ALA A O 1
ATOM 707 N N . LEU A 1 89 ? -1.237 -11.506 14.945 1.00 96.50 89 LEU A N 1
ATOM 708 C CA . LEU A 1 89 ? -2.675 -11.593 15.214 1.00 96.50 89 LEU A CA 1
ATOM 709 C C . LEU A 1 89 ? -3.463 -10.407 14.643 1.00 96.50 89 LEU A C 1
ATOM 711 O O . LEU A 1 89 ? -4.680 -10.365 14.799 1.00 96.50 89 LEU A O 1
ATOM 715 N N . ASP A 1 90 ? -2.783 -9.459 14.000 1.00 97.06 90 ASP A N 1
ATOM 716 C CA . ASP A 1 90 ? -3.396 -8.345 13.285 1.00 97.06 90 ASP A CA 1
ATOM 717 C C . ASP A 1 90 ? -4.421 -8.841 12.251 1.00 97.06 90 ASP A C 1
ATOM 719 O O . ASP A 1 90 ? -4.195 -9.819 11.530 1.00 97.06 90 ASP A O 1
ATOM 723 N N . ILE A 1 91 ? -5.545 -8.136 12.154 1.00 97.19 91 ILE A N 1
ATOM 724 C CA . ILE A 1 91 ? -6.592 -8.392 11.169 1.00 97.19 91 ILE A CA 1
ATOM 725 C C . ILE A 1 91 ? -6.237 -7.615 9.902 1.00 97.19 91 ILE A C 1
ATOM 727 O O . ILE A 1 91 ? -6.222 -6.386 9.899 1.00 97.19 91 ILE A O 1
ATOM 731 N N . VAL A 1 92 ? -5.945 -8.322 8.812 1.00 97.00 92 VAL A N 1
ATOM 732 C CA . VAL A 1 92 ? -5.552 -7.667 7.558 1.00 97.00 92 VAL A CA 1
ATOM 733 C C . VAL A 1 92 ? -6.730 -6.893 6.965 1.00 97.00 92 VAL A C 1
ATOM 735 O O . VAL A 1 92 ? -7.833 -7.428 6.830 1.00 97.00 92 VAL A O 1
ATOM 738 N N . PHE A 1 93 ? -6.478 -5.646 6.575 1.00 95.44 93 PHE A N 1
ATOM 739 C CA . PHE A 1 93 ? -7.441 -4.754 5.935 1.00 95.44 93 PHE A CA 1
ATOM 740 C C . PHE A 1 93 ? -6.898 -4.239 4.589 1.00 95.44 93 PHE A C 1
ATOM 742 O O . PHE A 1 93 ? -5.684 -4.059 4.471 1.00 95.44 93 PHE A O 1
ATOM 749 N N . PRO A 1 94 ? -7.750 -3.986 3.570 1.00 94.00 94 PRO A N 1
ATOM 750 C CA . PRO A 1 94 ? -7.314 -3.355 2.324 1.00 94.00 94 PRO A CA 1
ATOM 751 C C . PRO A 1 94 ? -6.599 -2.031 2.597 1.00 94.00 94 PRO A C 1
ATOM 753 O O . PRO A 1 94 ? -7.150 -1.149 3.255 1.00 94.00 94 PRO A O 1
ATOM 756 N N . ASP A 1 95 ? -5.370 -1.898 2.111 1.00 94.06 95 ASP A N 1
ATOM 757 C CA . ASP A 1 95 ? -4.555 -0.734 2.430 1.00 94.06 95 ASP A CA 1
ATOM 758 C C . ASP A 1 95 ? -5.080 0.569 1.803 1.00 94.06 95 ASP A C 1
ATOM 760 O O . ASP A 1 95 ? -5.966 0.591 0.941 1.00 94.06 95 ASP A O 1
ATOM 764 N N . TRP A 1 96 ? -4.519 1.690 2.256 1.00 94.38 96 TRP A N 1
ATOM 765 C CA . TRP A 1 96 ? -4.883 3.024 1.780 1.00 94.38 96 TRP A CA 1
ATOM 766 C C . TRP A 1 96 ? -4.698 3.185 0.262 1.00 94.38 96 TRP A C 1
ATOM 768 O O . TRP A 1 96 ? -5.418 3.961 -0.372 1.00 94.38 96 TRP A O 1
ATOM 778 N N . SER A 1 97 ? -3.777 2.419 -0.338 1.00 94.19 97 SER A N 1
ATOM 779 C CA . SER A 1 97 ? -3.389 2.552 -1.742 1.00 94.19 97 SER A CA 1
ATOM 780 C C . SER A 1 97 ? -4.512 2.180 -2.713 1.00 94.19 97 SER A C 1
ATOM 782 O O . SER A 1 97 ? -4.525 2.676 -3.842 1.00 94.19 97 SER A O 1
ATOM 784 N N . PHE A 1 98 ? -5.519 1.416 -2.269 1.00 94.56 98 PHE A N 1
ATOM 785 C CA . PHE A 1 98 ? -6.729 1.174 -3.060 1.00 94.56 98 PHE A CA 1
ATOM 786 C C . PHE A 1 98 ? -7.446 2.472 -3.444 1.00 94.56 98 PHE A C 1
ATOM 788 O O . PHE A 1 98 ? -7.967 2.588 -4.558 1.00 94.56 98 PHE A O 1
ATOM 795 N N . TRP A 1 99 ? -7.447 3.465 -2.555 1.00 94.00 99 TRP A N 1
ATOM 796 C CA . TRP A 1 99 ? -8.099 4.759 -2.784 1.00 94.00 99 TRP A CA 1
ATOM 797 C C . TRP A 1 99 ? -7.137 5.844 -3.243 1.00 94.00 99 TRP A C 1
ATOM 799 O O . TRP A 1 99 ? -7.576 6.870 -3.764 1.00 94.00 99 TRP A O 1
ATOM 809 N N . GLY A 1 100 ? -5.844 5.575 -3.137 1.00 93.12 100 GLY A N 1
ATOM 810 C CA . GLY A 1 100 ? -4.777 6.392 -3.677 1.00 93.12 100 GLY A CA 1
ATOM 811 C C . GLY A 1 100 ? -3.715 6.696 -2.636 1.00 93.12 100 GLY A C 1
ATOM 812 O O . GLY A 1 100 ? -3.810 6.336 -1.465 1.00 93.12 100 GLY A O 1
ATOM 813 N N . TRP A 1 101 ? -2.673 7.371 -3.098 1.00 93.88 101 TRP A N 1
ATOM 814 C CA . TRP A 1 101 ? -1.594 7.850 -2.253 1.00 93.88 101 TRP A CA 1
ATOM 815 C C . TRP A 1 101 ? -1.082 9.162 -2.844 1.00 93.88 101 TRP A C 1
ATOM 817 O O . TRP A 1 101 ? -0.288 9.179 -3.788 1.00 93.88 101 TRP A O 1
ATOM 827 N N . ALA A 1 102 ? -1.609 10.272 -2.325 1.00 92.38 102 ALA A N 1
ATOM 828 C CA . ALA A 1 102 ? -1.436 11.598 -2.913 1.00 92.38 102 ALA A CA 1
ATOM 829 C C . ALA A 1 102 ? 0.039 12.017 -2.980 1.00 92.38 102 ALA A C 1
ATOM 831 O O . ALA A 1 102 ? 0.490 12.541 -3.996 1.00 92.38 102 ALA A O 1
ATOM 832 N N . GLU A 1 103 ? 0.802 11.707 -1.936 1.00 93.50 103 GLU A N 1
ATOM 833 C CA . GLU A 1 103 ? 2.215 12.044 -1.776 1.00 93.50 103 GLU A CA 1
ATOM 834 C C . GLU A 1 103 ? 3.113 11.363 -2.813 1.00 93.50 103 GLU A C 1
ATOM 836 O O . GLU A 1 103 ? 4.195 11.865 -3.103 1.00 93.50 103 GLU A O 1
ATOM 841 N N . THR A 1 104 ? 2.669 10.242 -3.389 1.00 91.88 104 THR A N 1
ATOM 842 C CA . THR A 1 104 ? 3.395 9.509 -4.442 1.00 91.88 104 THR A CA 1
ATOM 843 C C . THR A 1 104 ? 2.736 9.633 -5.818 1.00 91.88 104 THR A C 1
ATOM 845 O O . THR A 1 104 ? 3.229 9.086 -6.802 1.00 91.88 104 THR A O 1
ATOM 848 N N . GLY A 1 105 ? 1.611 10.350 -5.914 1.00 91.50 105 GLY A N 1
ATOM 849 C CA . GLY A 1 105 ? 0.837 10.483 -7.148 1.00 91.50 105 GLY A CA 1
ATOM 850 C C . GLY A 1 105 ? 0.105 9.206 -7.582 1.00 91.50 105 GLY A C 1
ATOM 851 O O . GLY A 1 105 ? -0.375 9.142 -8.718 1.00 91.50 105 GLY A O 1
ATOM 852 N N . ILE A 1 106 ? -0.010 8.196 -6.711 1.00 93.19 106 ILE A N 1
ATOM 853 C CA . ILE A 1 106 ? -0.774 6.977 -7.001 1.00 93.19 106 ILE A CA 1
ATOM 854 C C . ILE A 1 106 ? -2.270 7.308 -6.958 1.00 93.19 106 ILE A C 1
ATOM 856 O O . ILE A 1 106 ? -2.804 7.798 -5.960 1.00 93.19 106 ILE A O 1
ATOM 860 N N . LYS A 1 107 ? -2.956 7.039 -8.070 1.00 94.62 107 LYS A N 1
ATOM 861 C CA . LYS A 1 107 ? -4.407 7.223 -8.225 1.00 94.62 107 LYS A CA 1
ATOM 862 C C . LYS A 1 107 ? -5.168 6.075 -7.533 1.00 94.62 107 LYS A C 1
ATOM 864 O O . LYS A 1 107 ? -4.568 5.035 -7.276 1.00 94.62 107 LYS A O 1
ATOM 869 N N . PRO A 1 108 ? -6.493 6.197 -7.318 1.00 95.31 108 PRO A N 1
ATOM 870 C CA . PRO A 1 108 ? -7.318 5.055 -6.928 1.00 95.31 108 PRO A CA 1
ATOM 871 C C . PRO A 1 108 ? -7.096 3.842 -7.841 1.00 95.31 108 PRO A C 1
ATOM 873 O O . PRO A 1 108 ? -6.944 4.004 -9.059 1.00 95.31 108 PRO A O 1
ATOM 876 N N . TRP A 1 109 ? -7.142 2.641 -7.266 1.00 95.81 109 TRP A N 1
ATOM 877 C CA . TRP A 1 109 ? -6.802 1.383 -7.932 1.00 95.81 109 TRP A CA 1
ATOM 878 C C . TRP A 1 109 ? -7.537 1.175 -9.258 1.00 95.81 109 TRP A C 1
ATOM 880 O O . TRP A 1 109 ? -6.918 0.789 -10.242 1.00 95.81 109 TRP A O 1
ATOM 890 N N . GLU A 1 110 ? -8.827 1.511 -9.347 1.00 95.88 110 GLU A N 1
ATOM 891 C CA . GLU A 1 110 ? -9.589 1.379 -10.598 1.00 95.88 110 GLU A CA 1
ATOM 892 C C . GLU A 1 110 ? -9.010 2.203 -11.756 1.00 95.88 110 GLU A C 1
ATOM 894 O O . GLU A 1 110 ? -9.088 1.796 -12.916 1.00 95.88 110 GLU A O 1
ATOM 899 N N . LYS A 1 111 ? -8.435 3.375 -11.458 1.00 97.31 111 LYS A N 1
ATOM 900 C CA . LYS A 1 111 ? -7.782 4.223 -12.462 1.00 97.31 111 LYS A CA 1
ATOM 901 C C . LYS A 1 111 ? -6.414 3.660 -12.824 1.00 97.31 111 LYS A C 1
ATOM 903 O O . LYS A 1 111 ? -6.124 3.530 -14.006 1.00 97.31 111 LYS A O 1
ATOM 908 N N . VAL A 1 112 ? -5.623 3.266 -11.823 1.00 96.81 112 VAL A N 1
ATOM 909 C CA . VAL A 1 112 ? -4.308 2.636 -12.034 1.00 96.81 112 VAL A CA 1
ATOM 910 C C . VAL A 1 112 ? -4.440 1.361 -12.866 1.00 96.81 112 VAL A C 1
ATOM 912 O O . VAL A 1 112 ? -3.686 1.168 -13.811 1.00 96.81 112 VAL A O 1
ATOM 915 N N . LEU A 1 113 ? -5.435 0.520 -12.582 1.00 97.81 113 LEU A N 1
ATOM 916 C CA . LEU A 1 113 ? -5.699 -0.702 -13.335 1.00 97.81 113 LEU A CA 1
ATOM 917 C C . LEU A 1 113 ? -5.996 -0.407 -14.811 1.00 97.81 113 LEU A C 1
ATOM 919 O O . LEU A 1 113 ? -5.446 -1.078 -15.682 1.00 97.81 113 LEU A O 1
ATOM 923 N N . LYS A 1 114 ? -6.824 0.606 -15.101 1.00 98.31 114 LYS A N 1
ATOM 924 C CA . LYS A 1 114 ? -7.094 1.045 -16.481 1.00 98.31 114 LYS A CA 1
ATOM 925 C C . LYS A 1 114 ? -5.826 1.554 -17.162 1.00 98.31 114 LYS A C 1
ATOM 927 O O . LYS A 1 114 ? -5.540 1.144 -18.283 1.00 98.31 114 LYS A O 1
ATOM 932 N N . ASP A 1 115 ? -5.044 2.385 -16.47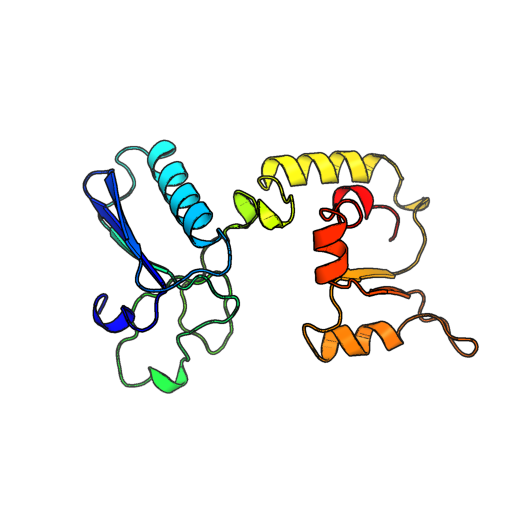7 1.00 97.56 115 ASP A N 1
ATOM 933 C CA . ASP A 1 115 ? -3.785 2.912 -17.006 1.00 97.56 115 ASP A CA 1
ATOM 934 C C . ASP A 1 115 ? -2.802 1.766 -17.326 1.00 97.56 115 ASP A C 1
ATOM 936 O O . ASP A 1 115 ? -2.229 1.734 -18.415 1.00 97.56 115 ASP A O 1
ATOM 940 N N . ILE A 1 116 ? -2.669 0.771 -16.438 1.00 97.81 116 ILE A N 1
ATOM 941 C CA . ILE A 1 116 ? -1.851 -0.434 -16.662 1.00 97.81 116 ILE A CA 1
ATOM 942 C C . ILE A 1 116 ? -2.3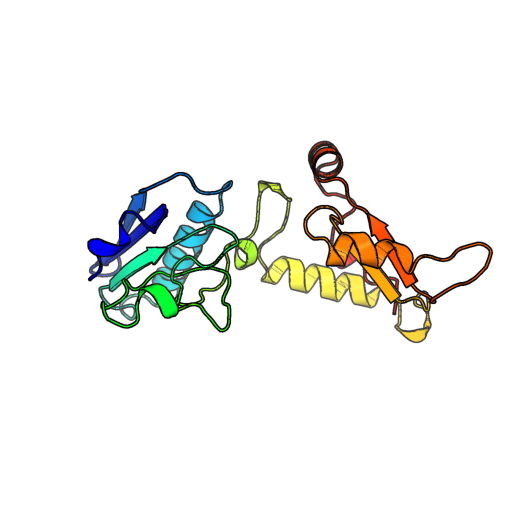71 -1.237 -17.857 1.00 97.81 116 ILE A C 1
ATOM 944 O O . ILE A 1 116 ? -1.579 -1.675 -18.689 1.00 97.81 116 ILE A O 1
ATOM 948 N N . GLN A 1 117 ? -3.687 -1.433 -17.976 1.00 98.12 117 GLN A N 1
ATOM 949 C CA . GLN A 1 117 ? -4.286 -2.156 -19.100 1.00 98.12 117 GLN A CA 1
ATOM 950 C C . GLN A 1 117 ? -3.999 -1.470 -20.441 1.00 98.12 117 GLN A C 1
ATOM 952 O O . GLN A 1 117 ? -3.650 -2.153 -21.405 1.00 98.12 117 GLN A O 1
ATOM 957 N N . GLU A 1 118 ? -4.096 -0.140 -20.507 1.00 98.06 118 GLU A N 1
ATOM 958 C CA . GLU A 1 118 ? -3.742 0.624 -21.708 1.00 98.06 118 GLU A CA 1
ATOM 959 C C . GLU A 1 118 ? -2.230 0.610 -21.974 1.00 98.06 118 GLU A C 1
ATOM 961 O O . GLU A 1 118 ? -1.801 0.384 -23.107 1.00 98.06 118 GLU A O 1
ATOM 966 N N . GLY A 1 119 ? -1.402 0.755 -20.936 1.00 97.06 119 GLY A N 1
ATOM 967 C CA . GLY A 1 119 ? 0.055 0.623 -21.025 1.00 97.06 119 GLY A CA 1
ATOM 968 C C . GLY A 1 119 ? 0.490 -0.734 -21.583 1.00 97.06 119 GLY A C 1
ATOM 969 O O . GLY A 1 119 ? 1.318 -0.812 -22.491 1.00 97.06 119 GLY A O 1
ATOM 970 N N . ASN A 1 120 ? -0.149 -1.809 -21.122 1.00 97.31 120 ASN A N 1
ATOM 971 C CA . ASN A 1 120 ? 0.120 -3.183 -21.533 1.00 97.31 120 ASN A CA 1
ATOM 972 C C . ASN A 1 120 ? -0.178 -3.446 -23.021 1.00 97.31 120 ASN A C 1
ATOM 974 O O . ASN A 1 120 ? 0.460 -4.313 -23.620 1.00 97.31 120 ASN A O 1
ATOM 978 N N . LYS A 1 121 ? -1.108 -2.697 -23.633 1.00 97.56 121 LYS A N 1
ATOM 979 C CA . LYS A 1 121 ? -1.448 -2.806 -25.065 1.00 97.56 121 LYS A CA 1
ATOM 980 C C . LYS A 1 121 ? -0.393 -2.190 -25.986 1.00 97.56 121 LYS A C 1
ATOM 982 O O . LYS A 1 121 ? -0.352 -2.549 -27.161 1.00 97.56 121 LYS A O 1
ATOM 987 N N . LYS A 1 122 ? 0.460 -1.290 -25.477 1.00 97.19 122 LYS A N 1
ATOM 988 C CA . LYS A 1 122 ? 1.458 -0.563 -26.284 1.00 97.19 122 LYS A CA 1
ATOM 989 C C . LYS A 1 122 ? 2.481 -1.499 -26.938 1.00 97.19 122 LYS A C 1
ATOM 991 O O . LYS A 1 122 ? 2.895 -1.248 -28.064 1.00 97.19 122 LYS A O 1
ATOM 996 N N . ILE A 1 123 ? 2.888 -2.568 -26.245 1.00 97.25 123 ILE A N 1
ATOM 997 C CA . ILE A 1 123 ? 3.912 -3.515 -26.714 1.00 97.25 123 ILE A CA 1
ATOM 998 C C . ILE A 1 123 ? 3.417 -4.947 -26.509 1.00 97.25 123 ILE A C 1
ATOM 1000 O O . ILE A 1 123 ? 3.153 -5.383 -25.381 1.00 97.25 123 ILE A O 1
ATOM 1004 N N . LYS A 1 124 ? 3.334 -5.709 -27.605 1.00 96.94 124 LYS A N 1
ATOM 1005 C CA . LYS A 1 124 ? 2.987 -7.135 -27.559 1.00 96.94 124 LYS A CA 1
ATOM 1006 C C . LYS A 1 124 ? 4.062 -7.896 -26.791 1.00 96.94 124 LYS A C 1
ATOM 1008 O O . LYS A 1 124 ? 5.244 -7.621 -26.941 1.00 96.94 124 LYS A O 1
ATOM 1013 N N . TRP A 1 125 ? 3.661 -8.915 -26.036 1.00 96.06 125 TRP A N 1
ATOM 1014 C CA . TRP A 1 125 ? 4.563 -9.739 -25.219 1.00 96.06 125 TRP A CA 1
ATOM 1015 C C . TRP A 1 125 ? 5.854 -10.180 -25.939 1.00 96.06 125 TRP A C 1
ATOM 1017 O O . TRP A 1 125 ? 6.956 -10.029 -25.411 1.00 96.06 125 TRP A O 1
ATOM 1027 N N . LYS A 1 126 ? 5.726 -10.675 -27.177 1.00 97.19 126 LYS A N 1
ATOM 1028 C CA . LYS A 1 126 ? 6.858 -11.142 -27.993 1.00 97.19 126 LYS A CA 1
ATOM 1029 C C . LYS A 1 126 ? 7.854 -10.035 -28.367 1.00 97.19 126 LYS A C 1
ATOM 1031 O O . LYS A 1 126 ? 9.015 -10.342 -28.603 1.00 97.19 126 LYS A O 1
ATOM 1036 N N . ASP A 1 127 ? 7.421 -8.781 -28.370 1.00 97.50 127 ASP A N 1
ATOM 1037 C CA . ASP A 1 127 ? 8.229 -7.624 -28.763 1.00 97.50 127 ASP A CA 1
ATOM 1038 C C . ASP A 1 127 ? 8.823 -6.899 -27.535 1.00 97.50 127 ASP A C 1
ATOM 1040 O O . ASP A 1 127 ? 9.546 -5.917 -27.679 1.00 97.50 127 ASP A O 1
ATOM 1044 N N . ARG A 1 128 ? 8.537 -7.376 -26.311 1.00 97.81 128 ARG A N 1
ATOM 1045 C CA . ARG A 1 128 ? 9.128 -6.849 -25.071 1.00 97.81 128 ARG A CA 1
ATOM 1046 C C . ARG A 1 128 ? 10.579 -7.264 -24.907 1.00 97.81 128 ARG A C 1
ATOM 1048 O O . ARG A 1 128 ? 10.976 -8.352 -25.335 1.00 97.81 128 ARG A O 1
ATOM 1055 N N . VAL A 1 129 ? 11.329 -6.423 -24.199 1.00 97.25 129 VAL A N 1
ATOM 1056 C CA . VAL A 1 129 ? 12.721 -6.686 -23.835 1.00 97.25 129 VAL A CA 1
ATOM 1057 C C . VAL A 1 129 ? 12.782 -7.981 -23.007 1.00 97.25 129 VAL A C 1
ATOM 1059 O O . VAL A 1 129 ? 12.091 -8.075 -21.990 1.00 97.25 129 VAL A O 1
ATOM 1062 N N . PRO A 1 130 ? 13.567 -8.995 -23.417 1.00 96.31 130 PRO A N 1
ATOM 1063 C CA . PRO A 1 130 ? 13.533 -10.331 -22.823 1.00 96.31 130 PRO A CA 1
ATOM 1064 C C . PRO A 1 130 ? 14.392 -10.433 -21.550 1.00 96.31 130 PRO A C 1
ATOM 1066 O O . PRO A 1 130 ? 15.150 -11.385 -21.390 1.00 96.31 130 PRO A O 1
ATOM 1069 N N . TYR A 1 131 ? 14.282 -9.451 -20.654 1.00 96.19 131 TYR A N 1
ATOM 1070 C CA . TYR A 1 131 ? 14.983 -9.434 -19.372 1.00 96.19 131 TYR A CA 1
ATOM 1071 C C . TYR A 1 131 ? 13.995 -9.314 -18.226 1.00 96.19 131 TYR A C 1
ATOM 1073 O O . TYR A 1 131 ? 13.060 -8.520 -18.312 1.00 96.19 131 TYR A O 1
ATOM 1081 N N . ALA A 1 132 ? 14.275 -10.017 -17.130 1.00 96.06 132 ALA A N 1
ATOM 1082 C CA . ALA A 1 132 ? 13.584 -9.786 -15.874 1.00 96.06 132 ALA A CA 1
ATOM 1083 C C . ALA A 1 132 ? 13.829 -8.338 -15.432 1.00 96.06 132 ALA A C 1
ATOM 1085 O O . ALA A 1 132 ? 14.967 -7.867 -15.408 1.00 96.06 132 ALA A O 1
ATOM 1086 N N . PHE A 1 133 ? 12.768 -7.627 -15.075 1.00 95.94 133 PHE A N 1
ATOM 1087 C CA . PHE A 1 133 ? 12.837 -6.210 -14.738 1.00 95.94 133 PHE A CA 1
ATOM 1088 C C . PHE A 1 133 ? 12.363 -5.956 -13.317 1.00 95.94 133 PHE A C 1
ATOM 1090 O O . PHE A 1 133 ? 11.319 -6.448 -12.890 1.00 95.94 133 PHE A O 1
ATOM 1097 N N . TRP A 1 134 ? 13.111 -5.132 -12.590 1.00 96.12 134 TRP A N 1
ATOM 1098 C CA . TRP A 1 134 ? 12.668 -4.619 -11.305 1.00 96.12 134 TRP A CA 1
ATOM 1099 C C . TRP A 1 134 ? 13.155 -3.189 -11.111 1.00 96.12 134 TRP A C 1
ATOM 1101 O O . TRP A 1 134 ? 14.324 -2.876 -11.335 1.00 96.12 134 TRP A O 1
ATOM 1111 N N . LYS A 1 135 ? 12.265 -2.318 -10.645 1.00 95.25 135 LYS A N 1
ATOM 1112 C CA . LYS A 1 135 ? 12.570 -0.925 -10.330 1.00 95.25 135 LYS A CA 1
ATOM 1113 C C . LYS A 1 135 ? 11.944 -0.576 -8.990 1.00 95.25 135 LYS A C 1
ATOM 1115 O O . LYS A 1 135 ? 10.745 -0.752 -8.802 1.00 95.25 135 LYS A O 1
ATOM 1120 N N . GLY A 1 136 ? 12.751 -0.113 -8.043 1.00 94.75 136 GLY A N 1
ATOM 1121 C CA . GLY A 1 136 ? 12.274 0.119 -6.683 1.00 94.75 136 GLY A CA 1
ATOM 1122 C C . GLY A 1 136 ? 13.357 0.600 -5.730 1.00 94.75 136 GLY A C 1
ATOM 1123 O O . GLY A 1 136 ? 14.549 0.569 -6.036 1.00 94.75 136 GLY A O 1
ATOM 1124 N N . ASN A 1 137 ? 12.950 1.038 -4.537 1.00 93.94 137 ASN A N 1
ATOM 1125 C CA . ASN A 1 137 ? 13.904 1.425 -3.501 1.00 93.94 137 ASN A CA 1
ATOM 1126 C C . ASN A 1 137 ? 14.620 0.176 -2.962 1.00 93.94 137 ASN A C 1
ATOM 1128 O O . ASN A 1 137 ? 14.005 -0.708 -2.358 1.00 93.94 137 ASN A O 1
ATOM 1132 N N . THR A 1 138 ? 15.929 0.102 -3.194 1.00 94.44 138 THR A N 1
ATOM 1133 C CA . THR A 1 138 ? 16.770 -1.043 -2.817 1.00 94.44 138 THR A CA 1
ATOM 1134 C C . THR A 1 138 ? 17.282 -0.981 -1.388 1.00 94.44 138 THR A C 1
ATOM 1136 O O . THR A 1 138 ? 17.837 -1.960 -0.903 1.00 94.44 138 THR A O 1
ATOM 1139 N N . HIS A 1 139 ? 17.089 0.144 -0.701 1.00 92.44 139 HIS A N 1
ATOM 1140 C CA . HIS A 1 139 ? 17.598 0.372 0.650 1.00 92.44 139 HIS A CA 1
ATOM 1141 C C . HIS A 1 139 ? 16.605 -0.023 1.751 1.00 92.44 139 HIS A C 1
ATOM 1143 O O . HIS A 1 139 ? 16.972 -0.021 2.919 1.00 92.44 139 HIS A O 1
ATOM 1149 N N . VAL A 1 140 ? 15.376 -0.423 1.402 1.00 91.19 140 VAL A N 1
ATOM 1150 C CA . VAL A 1 140 ? 14.352 -0.805 2.397 1.00 91.19 140 VAL A CA 1
ATOM 1151 C C . VAL A 1 140 ? 14.533 -2.218 2.966 1.00 91.19 140 VAL A C 1
ATOM 1153 O O . VAL A 1 140 ? 13.899 -2.567 3.954 1.00 91.19 140 VAL A O 1
ATOM 1156 N N . SER A 1 141 ? 15.363 -3.067 2.347 1.00 93.62 141 SER A N 1
ATOM 1157 C CA . SER A 1 141 ? 15.716 -4.384 2.901 1.00 93.62 141 SER A CA 1
ATOM 1158 C C . SER A 1 141 ? 17.033 -4.909 2.334 1.00 93.62 141 SER A C 1
ATOM 1160 O O . SER A 1 141 ? 17.405 -4.602 1.199 1.00 93.62 141 SER A O 1
ATOM 1162 N N . SER A 1 142 ? 17.705 -5.773 3.097 1.00 95.81 142 SER A N 1
ATOM 1163 C CA . SER A 1 142 ? 18.926 -6.458 2.658 1.00 95.81 142 SER A CA 1
ATOM 1164 C C . SER A 1 142 ? 18.693 -7.315 1.409 1.00 95.81 142 SER A C 1
ATOM 1166 O O . SER A 1 142 ? 19.542 -7.348 0.520 1.00 95.81 142 SER A O 1
ATOM 1168 N N . THR A 1 143 ? 17.528 -7.958 1.292 1.00 96.19 143 THR A N 1
ATOM 1169 C CA . THR A 1 143 ? 17.150 -8.751 0.114 1.00 96.19 143 THR A CA 1
ATOM 1170 C C . THR A 1 143 ? 17.069 -7.889 -1.144 1.00 96.19 143 THR A C 1
ATOM 1172 O O . THR A 1 143 ? 17.682 -8.228 -2.153 1.00 96.19 143 THR A O 1
ATOM 1175 N N . ARG A 1 144 ? 16.384 -6.736 -1.090 1.00 94.75 144 ARG A N 1
ATOM 1176 C CA . ARG A 1 144 ? 16.318 -5.811 -2.239 1.00 94.75 144 ARG A CA 1
ATOM 1177 C C . ARG A 1 144 ? 17.677 -5.191 -2.561 1.00 94.75 144 ARG A C 1
ATOM 1179 O O . ARG A 1 144 ? 17.976 -4.958 -3.728 1.00 94.75 144 ARG A O 1
ATOM 1186 N N . TYR A 1 145 ? 18.519 -4.957 -1.556 1.00 95.25 145 TYR A N 1
ATOM 1187 C CA . TYR A 1 145 ? 19.886 -4.491 -1.780 1.00 95.25 145 TYR A CA 1
ATOM 1188 C C . TYR A 1 145 ? 20.707 -5.524 -2.562 1.00 95.25 145 TYR A C 1
ATOM 1190 O O . TYR A 1 145 ? 21.388 -5.157 -3.523 1.00 95.25 145 TYR A O 1
ATOM 1198 N N . LYS A 1 146 ? 20.615 -6.804 -2.169 1.00 96.00 146 LYS A N 1
ATOM 1199 C CA . LYS A 1 146 ? 21.289 -7.933 -2.828 1.00 96.00 146 LYS A CA 1
ATOM 1200 C C . LYS A 1 146 ? 20.754 -8.204 -4.232 1.00 96.00 146 LYS A C 1
ATOM 1202 O O . LYS A 1 146 ? 21.545 -8.572 -5.087 1.00 96.00 146 LYS A O 1
ATOM 1207 N N . LEU A 1 147 ? 19.468 -7.955 -4.501 1.00 94.88 147 LEU A N 1
ATOM 1208 C CA . LEU A 1 147 ? 18.877 -8.116 -5.839 1.00 94.88 147 LEU A CA 1
ATOM 1209 C C . LEU A 1 147 ? 19.664 -7.358 -6.923 1.00 94.88 147 LEU A C 1
ATOM 1211 O O . LEU A 1 147 ? 19.784 -7.830 -8.045 1.00 94.88 147 LEU A O 1
ATOM 1215 N N . ARG A 1 148 ? 20.279 -6.220 -6.583 1.00 94.38 148 ARG A N 1
ATOM 1216 C CA . ARG A 1 148 ? 21.114 -5.436 -7.511 1.00 94.38 148 ARG A CA 1
ATOM 1217 C C . ARG A 1 148 ? 22.347 -6.177 -8.020 1.00 94.38 148 ARG A C 1
ATOM 1219 O O . ARG A 1 148 ? 22.846 -5.834 -9.084 1.00 94.38 148 ARG A O 1
ATOM 1226 N N . MET A 1 149 ? 22.828 -7.173 -7.277 1.00 93.88 149 MET A N 1
ATOM 1227 C CA . MET A 1 149 ? 23.954 -8.019 -7.682 1.00 93.88 149 MET A CA 1
ATOM 1228 C C . MET A 1 149 ? 23.599 -8.924 -8.872 1.00 93.88 149 MET A C 1
ATOM 1230 O O . MET A 1 149 ? 24.493 -9.503 -9.474 1.00 93.88 149 MET A O 1
ATOM 1234 N N . CYS A 1 150 ? 22.313 -9.034 -9.225 1.00 94.56 150 CYS A N 1
ATOM 1235 C CA . CYS A 1 150 ? 21.856 -9.746 -10.416 1.00 94.56 150 CYS A CA 1
ATOM 1236 C C . CYS A 1 150 ? 21.966 -8.911 -11.703 1.00 94.56 150 CYS A C 1
ATOM 1238 O O . CYS A 1 150 ? 21.669 -9.426 -12.775 1.00 94.56 150 CYS A O 1
ATOM 1240 N N . ASN A 1 151 ? 22.353 -7.632 -11.638 1.00 95.25 151 ASN A N 1
ATOM 1241 C CA . ASN A 1 151 ? 22.629 -6.870 -12.856 1.00 95.25 151 ASN A CA 1
ATOM 1242 C C . ASN A 1 151 ? 23.827 -7.451 -13.617 1.00 95.25 151 ASN A C 1
ATOM 1244 O O . ASN A 1 151 ? 24.708 -8.072 -13.024 1.00 95.25 151 ASN A O 1
ATOM 1248 N N . ALA A 1 152 ? 23.852 -7.219 -14.930 1.00 93.69 152 ALA A N 1
ATOM 1249 C CA . ALA A 1 152 ? 24.953 -7.637 -15.786 1.00 93.69 152 ALA A CA 1
ATOM 1250 C C . ALA A 1 152 ? 26.288 -7.024 -15.331 1.00 93.69 152 ALA A C 1
ATOM 1252 O O . ALA A 1 152 ? 26.359 -5.836 -15.004 1.00 93.69 152 ALA A O 1
ATOM 1253 N N . THR A 1 153 ? 27.337 -7.839 -15.347 1.00 93.75 153 THR A N 1
ATOM 1254 C CA . THR A 1 153 ? 28.733 -7.434 -15.161 1.00 93.75 153 THR A CA 1
ATOM 1255 C C . THR A 1 153 ? 29.557 -7.875 -16.368 1.00 93.75 153 THR A C 1
ATOM 1257 O O . THR A 1 153 ? 29.077 -8.639 -17.205 1.00 93.75 153 THR A O 1
ATOM 1260 N N . ASP A 1 154 ? 30.823 -7.460 -16.434 1.00 93.38 154 ASP A N 1
ATOM 1261 C CA . ASP A 1 154 ? 31.745 -7.895 -17.495 1.00 93.38 154 ASP A CA 1
ATOM 1262 C C . ASP A 1 154 ? 31.942 -9.423 -17.527 1.00 93.38 154 ASP A C 1
ATOM 1264 O O . ASP A 1 154 ? 32.349 -9.984 -18.540 1.00 93.38 154 ASP A O 1
ATOM 1268 N N . GLN A 1 155 ? 31.670 -10.105 -16.410 1.00 92.94 155 GLN A N 1
ATOM 1269 C CA . GLN A 1 155 ? 31.866 -11.545 -16.253 1.00 92.94 155 GLN A CA 1
ATOM 1270 C C . GLN A 1 155 ? 30.583 -12.358 -16.469 1.00 92.94 155 GLN A C 1
ATOM 1272 O O . GLN A 1 155 ? 30.672 -13.528 -16.841 1.00 92.94 155 GLN A O 1
ATOM 1277 N N . HIS A 1 156 ? 29.402 -11.795 -16.188 1.00 93.62 156 HIS A N 1
ATOM 1278 C CA . HIS A 1 156 ? 28.148 -12.550 -16.228 1.00 93.62 156 HIS A CA 1
ATOM 1279 C C . HIS A 1 156 ? 26.910 -11.658 -16.413 1.00 93.62 156 HIS A C 1
ATOM 1281 O O . HIS A 1 156 ? 26.779 -10.626 -15.758 1.00 93.62 156 HIS A O 1
ATOM 1287 N N . ASP A 1 157 ? 25.951 -12.105 -17.232 1.00 95.00 157 ASP A N 1
ATOM 1288 C CA . ASP A 1 157 ? 24.626 -11.484 -17.368 1.00 95.00 157 ASP A CA 1
ATOM 1289 C C . ASP A 1 157 ? 23.527 -12.469 -16.945 1.00 95.00 157 ASP A C 1
ATOM 1291 O O . ASP A 1 157 ? 23.269 -13.464 -17.622 1.00 95.00 157 ASP A O 1
ATOM 1295 N N . TRP A 1 158 ? 22.849 -12.166 -15.834 1.00 94.19 158 TRP A N 1
ATOM 1296 C CA . TRP A 1 158 ? 21.723 -12.953 -15.313 1.00 94.19 158 TRP A CA 1
ATOM 1297 C C . TRP A 1 158 ? 20.403 -12.709 -16.065 1.00 94.19 158 TRP A C 1
ATOM 1299 O O . TRP A 1 158 ? 19.352 -13.165 -15.618 1.00 94.19 158 TRP A O 1
ATOM 1309 N N . ASN A 1 159 ? 20.421 -11.956 -17.173 1.00 95.12 159 ASN A N 1
ATOM 1310 C CA . ASN A 1 159 ? 19.234 -11.500 -17.900 1.00 95.12 159 ASN A CA 1
ATOM 1311 C C . ASN A 1 159 ? 18.256 -10.702 -17.017 1.00 95.12 159 ASN A C 1
ATOM 1313 O O . ASN A 1 159 ? 17.045 -10.725 -17.239 1.00 95.12 159 ASN A O 1
ATOM 1317 N N . ALA A 1 160 ? 18.775 -9.986 -16.015 1.00 96.00 160 ALA A N 1
ATOM 1318 C CA . ALA A 1 160 ? 18.002 -9.146 -15.106 1.00 96.00 160 ALA A CA 1
ATOM 1319 C C . ALA A 1 160 ? 18.440 -7.677 -15.197 1.00 96.00 160 ALA A C 1
ATOM 1321 O O . ALA A 1 160 ? 19.620 -7.374 -15.388 1.00 96.00 160 ALA A O 1
ATOM 1322 N N . ARG A 1 161 ? 17.483 -6.754 -15.072 1.00 96.25 161 ARG A N 1
ATOM 1323 C CA . ARG A 1 161 ? 17.685 -5.301 -15.096 1.00 96.25 161 ARG A CA 1
ATOM 1324 C C . ARG A 1 161 ? 17.028 -4.692 -13.860 1.00 96.25 161 ARG A C 1
ATOM 1326 O O . ARG A 1 161 ? 15.808 -4.549 -13.780 1.00 96.25 161 ARG A O 1
ATOM 1333 N N . ILE A 1 162 ? 17.862 -4.392 -12.872 1.00 96.44 162 ILE A N 1
ATOM 1334 C CA . ILE A 1 162 ? 17.488 -3.937 -11.536 1.00 96.44 162 ILE A CA 1
ATOM 1335 C C . ILE A 1 162 ? 17.858 -2.462 -11.401 1.00 96.44 162 ILE A C 1
ATOM 1337 O O . ILE A 1 162 ? 19.035 -2.102 -11.341 1.00 96.44 162 ILE A O 1
ATOM 1341 N N . TYR A 1 163 ? 16.845 -1.605 -11.324 1.00 94.94 163 TYR A N 1
ATOM 1342 C CA . TYR A 1 163 ? 16.994 -0.157 -11.230 1.00 94.94 163 TYR A CA 1
ATOM 1343 C C . TYR A 1 163 ? 16.696 0.313 -9.806 1.00 94.94 163 TYR A C 1
ATOM 1345 O O . TYR A 1 163 ? 15.555 0.274 -9.338 1.00 94.94 163 TYR A O 1
ATOM 1353 N N . SER A 1 164 ? 17.733 0.775 -9.108 1.00 94.44 164 SER A N 1
ATOM 1354 C CA . SER A 1 164 ? 17.586 1.399 -7.794 1.00 94.44 164 SER A CA 1
ATOM 1355 C C . SER A 1 164 ? 16.866 2.735 -7.894 1.00 94.44 164 SER A C 1
ATOM 1357 O O . SER A 1 164 ? 17.301 3.627 -8.618 1.00 94.44 164 SER A O 1
ATOM 1359 N N . LEU A 1 165 ? 15.812 2.891 -7.099 1.00 93.25 165 LEU A N 1
ATOM 1360 C CA . LEU A 1 165 ? 15.188 4.181 -6.838 1.00 93.25 165 LEU A CA 1
ATOM 1361 C C . LEU A 1 165 ? 15.742 4.807 -5.563 1.00 93.25 165 LEU A C 1
ATOM 1363 O O . LEU A 1 165 ? 15.919 4.127 -4.549 1.00 93.25 165 LEU A O 1
ATOM 1367 N N . HIS A 1 166 ? 15.939 6.120 -5.618 1.00 91.06 166 HIS A N 1
ATOM 1368 C CA . HIS A 1 166 ? 16.236 6.955 -4.462 1.00 91.06 166 HIS A CA 1
ATOM 1369 C C . HIS A 1 166 ? 14.988 7.762 -4.129 1.00 91.06 166 HIS A C 1
ATOM 1371 O O . HIS A 1 166 ? 14.569 8.592 -4.929 1.00 91.06 166 HIS A O 1
ATOM 1377 N N . TRP A 1 167 ? 14.396 7.495 -2.966 1.00 90.06 167 TRP A N 1
ATOM 1378 C CA . TRP A 1 167 ? 13.088 8.042 -2.602 1.00 90.06 167 TRP A CA 1
ATOM 1379 C C . TRP A 1 167 ? 13.067 9.574 -2.615 1.00 90.06 167 TRP A C 1
ATOM 1381 O O . TRP A 1 167 ? 12.182 10.160 -3.227 1.00 90.06 167 TRP A O 1
ATOM 1391 N N . ASP A 1 168 ? 14.096 10.211 -2.054 1.00 91.75 168 ASP A N 1
ATOM 1392 C CA . ASP A 1 168 ? 14.195 11.676 -1.991 1.00 91.75 168 ASP A CA 1
ATOM 1393 C C . ASP A 1 168 ? 14.238 12.313 -3.389 1.00 91.75 168 ASP A C 1
ATOM 1395 O O . ASP A 1 168 ? 13.560 13.302 -3.653 1.00 91.75 168 ASP A O 1
ATOM 1399 N N . LYS A 1 169 ? 14.944 11.678 -4.336 1.00 92.75 169 LYS A N 1
ATOM 1400 C CA . LYS A 1 169 ? 14.990 12.136 -5.734 1.00 92.75 169 LYS A CA 1
ATOM 1401 C C . LYS A 1 169 ? 13.652 11.955 -6.447 1.00 92.75 169 LYS A C 1
ATOM 1403 O O . LYS A 1 169 ? 13.288 12.773 -7.285 1.00 92.75 169 LYS A O 1
ATOM 1408 N N . GLU A 1 170 ? 12.924 10.881 -6.148 1.00 92.44 170 GLU A N 1
ATOM 1409 C CA . GLU A 1 170 ? 11.597 10.662 -6.731 1.00 92.44 170 GLU A CA 1
ATOM 1410 C C . GLU A 1 170 ? 10.573 11.666 -6.194 1.00 92.44 170 GLU A C 1
ATOM 1412 O O . GLU A 1 170 ? 9.732 12.126 -6.965 1.00 92.44 170 GLU A O 1
ATOM 1417 N N . ILE A 1 171 ? 10.689 12.077 -4.925 1.00 91.75 171 ILE A N 1
ATOM 1418 C CA . ILE A 1 171 ? 9.892 13.176 -4.362 1.00 91.75 171 ILE A CA 1
ATOM 1419 C C . ILE A 1 171 ? 10.140 14.465 -5.156 1.00 91.75 171 ILE A C 1
ATOM 1421 O O . ILE A 1 171 ? 9.183 15.077 -5.629 1.00 91.75 171 ILE A O 1
ATOM 1425 N N . GLU A 1 172 ? 11.404 14.842 -5.379 1.00 92.75 172 GLU A N 1
ATOM 1426 C CA . GLU A 1 172 ? 11.767 16.035 -6.167 1.00 92.75 172 GLU A CA 1
ATOM 1427 C C . GLU A 1 172 ? 11.222 15.987 -7.605 1.00 92.75 172 GLU A C 1
ATOM 1429 O O . GLU A 1 172 ? 10.833 17.007 -8.175 1.00 92.75 172 GLU A O 1
ATOM 1434 N N . GLN A 1 173 ? 11.160 14.793 -8.200 1.00 91.94 173 GLN A N 1
ATOM 1435 C CA . GLN A 1 173 ? 10.668 14.584 -9.566 1.00 91.94 173 GLN A CA 1
ATOM 1436 C C . GLN A 1 173 ? 9.152 14.341 -9.642 1.00 91.94 173 GLN A C 1
ATOM 1438 O O . GLN A 1 173 ? 8.599 14.223 -10.744 1.00 91.94 173 GLN A O 1
ATOM 1443 N N . GLY A 1 174 ? 8.466 14.268 -8.498 1.00 91.94 174 GLY A N 1
ATOM 1444 C CA . GLY A 1 174 ? 7.039 13.972 -8.404 1.00 91.94 174 GLY A CA 1
ATOM 1445 C C . GLY A 1 174 ? 6.675 12.581 -8.927 1.00 91.94 174 GLY A C 1
ATOM 1446 O O . GLY A 1 174 ? 5.642 12.433 -9.579 1.00 91.94 174 GLY A O 1
ATOM 1447 N N . PHE A 1 175 ? 7.549 11.589 -8.723 1.00 91.81 175 PHE A N 1
ATOM 1448 C CA . PHE A 1 175 ? 7.342 10.171 -9.056 1.00 91.81 175 PHE A CA 1
ATOM 1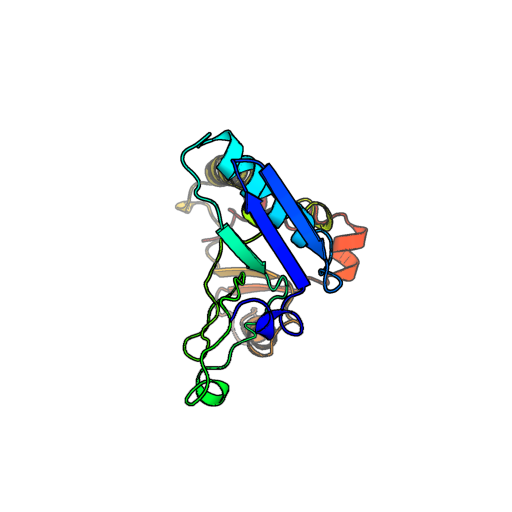449 C C . PHE A 1 175 ? 7.013 9.877 -10.532 1.00 91.81 175 PHE A C 1
ATOM 1451 O O . PHE A 1 175 ? 6.598 8.767 -10.883 1.00 91.81 175 PHE A O 1
ATOM 1458 N N . LYS A 1 176 ? 7.243 10.836 -11.441 1.00 89.50 176 LYS A N 1
ATOM 1459 C CA . LYS A 1 176 ? 6.862 10.745 -12.864 1.00 89.50 176 LYS A CA 1
ATOM 1460 C C . LYS A 1 176 ? 7.464 9.537 -13.580 1.00 89.50 176 LYS A C 1
ATOM 1462 O O . LYS A 1 176 ? 6.845 9.019 -14.503 1.00 89.50 176 LYS A O 1
ATOM 1467 N N . ASN A 1 177 ? 8.631 9.074 -13.133 1.00 88.31 177 ASN A N 1
ATOM 1468 C CA . ASN A 1 177 ? 9.378 7.972 -13.739 1.00 88.31 177 ASN A CA 1
ATOM 1469 C C . ASN A 1 177 ? 9.031 6.591 -13.154 1.00 88.31 177 ASN A C 1
ATOM 1471 O O . ASN A 1 177 ? 9.650 5.593 -13.537 1.00 88.31 177 ASN A O 1
ATOM 1475 N N . THR A 1 178 ? 8.086 6.515 -12.214 1.00 91.56 178 THR A N 1
ATOM 1476 C CA . THR A 1 178 ? 7.767 5.291 -11.450 1.00 91.56 178 THR A CA 1
ATOM 1477 C C . THR A 1 178 ? 6.348 4.779 -11.677 1.00 91.56 178 THR A C 1
ATOM 1479 O O . THR A 1 178 ? 5.931 3.803 -11.059 1.00 91.56 178 THR A O 1
ATOM 1482 N N . LYS A 1 179 ? 5.625 5.400 -12.612 1.00 93.88 179 LYS A N 1
ATOM 1483 C CA . LYS A 1 179 ? 4.293 4.984 -13.049 1.00 93.88 179 LYS A CA 1
ATOM 1484 C C . LYS A 1 179 ? 4.291 3.534 -13.518 1.00 93.88 179 LYS A C 1
ATOM 1486 O O . LYS A 1 179 ? 5.137 3.152 -14.329 1.00 93.88 179 LYS A O 1
ATOM 1491 N N . LEU A 1 180 ? 3.345 2.742 -13.018 1.00 94.44 180 LEU A N 1
ATOM 1492 C CA . LEU A 1 180 ? 3.254 1.307 -13.304 1.00 94.44 180 LEU A CA 1
ATOM 1493 C C . LEU A 1 180 ? 2.905 1.042 -14.772 1.00 94.44 180 LEU A C 1
ATOM 1495 O O . LEU A 1 180 ? 3.452 0.123 -15.377 1.00 94.44 180 LEU A O 1
ATOM 1499 N N . GLU A 1 181 ? 2.055 1.882 -15.361 1.00 95.25 181 GLU A N 1
ATOM 1500 C CA . GLU A 1 181 ? 1.623 1.795 -16.758 1.00 95.25 181 GLU A CA 1
ATOM 1501 C C . GLU A 1 181 ? 2.760 1.962 -17.780 1.00 95.25 181 GLU A C 1
ATOM 1503 O O . GLU A 1 181 ? 2.638 1.526 -18.927 1.00 95.25 181 GLU A O 1
ATOM 1508 N N . ASP A 1 182 ? 3.882 2.548 -17.361 1.00 94.88 182 ASP A N 1
ATOM 1509 C CA . ASP A 1 182 ? 5.068 2.739 -18.197 1.00 94.88 182 ASP A CA 1
ATOM 1510 C C . ASP A 1 182 ? 6.100 1.606 -18.024 1.00 94.88 182 ASP A C 1
ATOM 1512 O O . ASP A 1 182 ? 7.088 1.549 -18.757 1.00 94.88 182 ASP A O 1
ATOM 1516 N N . GLN A 1 183 ? 5.872 0.663 -17.097 1.00 94.31 183 GLN A N 1
ATOM 1517 C CA . GLN A 1 183 ? 6.795 -0.452 -16.831 1.00 94.31 183 GLN A CA 1
ATOM 1518 C C . GLN A 1 183 ? 6.500 -1.712 -17.666 1.00 94.31 183 GLN A C 1
ATOM 1520 O O . GLN A 1 183 ? 7.246 -2.687 -17.593 1.00 94.31 183 GLN A O 1
ATOM 1525 N N . CYS A 1 184 ? 5.447 -1.723 -18.493 1.00 95.19 184 CYS A N 1
ATOM 1526 C CA . CYS A 1 184 ? 5.043 -2.880 -19.312 1.00 95.19 184 CYS A CA 1
ATOM 1527 C C . CYS A 1 184 ? 5.931 -3.116 -20.559 1.00 95.19 184 CYS A C 1
ATOM 1529 O O . CYS A 1 184 ? 5.436 -3.476 -21.628 1.00 95.19 184 CYS A O 1
ATOM 1531 N N . THR A 1 185 ? 7.241 -2.899 -20.438 1.00 96.06 185 THR A N 1
ATOM 1532 C CA . THR A 1 185 ? 8.230 -2.920 -21.535 1.00 96.06 185 THR A CA 1
ATOM 1533 C C . THR A 1 185 ? 9.130 -4.161 -21.532 1.00 96.06 185 THR A C 1
ATOM 1535 O O . THR A 1 185 ? 9.765 -4.464 -22.543 1.00 96.06 185 THR A O 1
ATOM 1538 N N . HIS A 1 186 ? 9.146 -4.900 -20.422 1.00 96.06 186 HIS A N 1
ATOM 1539 C CA . HIS A 1 186 ? 9.967 -6.090 -20.189 1.00 96.06 186 HIS A CA 1
ATOM 1540 C C . HIS A 1 186 ? 9.092 -7.346 -20.008 1.00 96.06 186 HIS A C 1
ATOM 1542 O O . HIS A 1 186 ? 7.879 -7.229 -19.788 1.00 96.06 186 HIS A O 1
ATOM 1548 N N . ARG A 1 187 ? 9.688 -8.534 -20.169 1.00 90.81 187 ARG A N 1
ATOM 1549 C CA . ARG A 1 187 ? 9.034 -9.833 -19.929 1.00 90.81 187 ARG A CA 1
ATOM 1550 C C . ARG A 1 187 ? 9.159 -10.269 -18.473 1.00 90.81 187 ARG A C 1
ATOM 1552 O O . ARG A 1 187 ? 10.234 -10.042 -17.881 1.00 90.81 187 ARG A O 1
#

Foldseek 3Di:
DQVVCLVVFQKKWWADQLDIDIDGSHDADACFVVLVVVVVNVVSVVQPPNDHTDMAGEHRDPDARAFQVVPVPHDDHAYAYCDDDPRGPHDHDPTSPCCHDVLLPRHHPVVLVVLLVVLLVPADPVRAQAAAEDEEAQPPDPVSVCVVVQPDDPVDHNSYDYHHDDPVVCSVVSVPVPRNSNVSRYD

Organism: Trifolium pratense (NCBI:txid57577)

Radius of gyration: 20.63 Å; chains: 1; bounding box: 60×33×57 Å